Protein AF-A0A3N4HK29-F1 (afdb_monomer_lite)

Structure (mmCIF, N/CA/C/O backbone):
data_AF-A0A3N4HK29-F1
#
_entry.id   AF-A0A3N4HK29-F1
#
loop_
_atom_site.group_PDB
_atom_site.id
_atom_site.type_symbol
_atom_site.label_atom_id
_atom_site.label_alt_id
_atom_site.label_comp_id
_atom_site.label_asym_id
_atom_site.label_entity_id
_atom_site.label_seq_id
_atom_site.pdbx_PDB_ins_code
_atom_site.Cartn_x
_atom_site.Cartn_y
_atom_site.Cartn_z
_atom_site.occupancy
_atom_site.B_iso_or_equiv
_atom_site.auth_seq_id
_atom_site.auth_comp_id
_atom_site.auth_asym_id
_atom_site.auth_atom_id
_atom_site.pdbx_PDB_model_num
ATOM 1 N N . MET A 1 1 ? 20.523 -81.882 15.016 1.00 50.00 1 MET A N 1
ATOM 2 C CA . MET A 1 1 ? 21.404 -80.861 15.604 1.00 50.00 1 MET A CA 1
ATOM 3 C C . MET A 1 1 ? 20.953 -79.545 15.017 1.00 50.00 1 MET A C 1
ATOM 5 O O . MET A 1 1 ? 20.706 -79.516 13.819 1.00 50.00 1 MET A O 1
ATOM 9 N N . ASP A 1 2 ? 20.770 -78.554 15.881 1.00 43.59 2 ASP A N 1
ATOM 10 C CA . ASP A 1 2 ? 20.396 -77.163 15.584 1.00 43.59 2 ASP A CA 1
ATOM 11 C C . ASP A 1 2 ? 18.884 -76.891 15.585 1.00 43.59 2 ASP A C 1
ATOM 13 O O . ASP A 1 2 ? 18.279 -76.379 14.647 1.00 43.59 2 ASP A O 1
ATOM 17 N N . SER A 1 3 ? 18.275 -77.246 16.714 1.00 53.34 3 SER A N 1
ATOM 18 C CA . SER A 1 3 ? 16.930 -76.864 17.137 1.00 53.34 3 SER A CA 1
ATOM 19 C C . SER A 1 3 ? 16.978 -75.655 18.081 1.00 53.34 3 SER A C 1
ATOM 21 O O . SER A 1 3 ? 16.473 -75.760 19.188 1.00 53.34 3 SER A O 1
ATOM 23 N N . ASP A 1 4 ? 17.600 -74.539 17.682 1.00 55.84 4 ASP A N 1
ATOM 24 C CA . ASP A 1 4 ? 17.789 -73.367 18.563 1.00 55.84 4 ASP A CA 1
ATOM 25 C C . ASP A 1 4 ? 17.713 -72.012 17.818 1.00 55.84 4 ASP A C 1
ATOM 27 O O . ASP A 1 4 ? 18.523 -71.117 18.046 1.00 55.84 4 ASP A O 1
ATOM 31 N N . LEU A 1 5 ? 16.741 -71.821 16.912 1.00 54.19 5 LEU A N 1
ATOM 32 C CA . LEU A 1 5 ? 16.538 -70.533 16.210 1.00 54.19 5 LEU A CA 1
ATOM 33 C C . LEU A 1 5 ? 15.092 -69.993 16.250 1.00 54.19 5 LEU A C 1
ATOM 35 O O 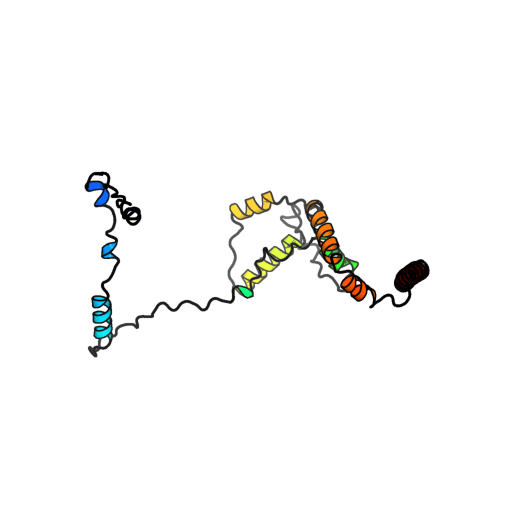. LEU A 1 5 ? 14.677 -69.248 15.369 1.00 54.19 5 LEU A O 1
ATOM 39 N N . GLU A 1 6 ? 14.328 -70.307 17.301 1.00 53.75 6 GLU A N 1
ATOM 40 C CA . GLU A 1 6 ? 12.975 -69.752 17.533 1.00 53.75 6 GLU A CA 1
ATOM 41 C C . GLU A 1 6 ? 12.801 -69.084 18.916 1.00 53.75 6 GLU A C 1
ATOM 43 O O . GLU A 1 6 ? 11.699 -69.000 19.458 1.00 53.75 6 GLU A O 1
ATOM 48 N N . ALA A 1 7 ? 13.881 -68.557 19.506 1.00 54.00 7 ALA A N 1
ATOM 49 C CA . ALA A 1 7 ? 13.859 -68.012 20.871 1.00 54.00 7 ALA A CA 1
ATOM 50 C C . ALA A 1 7 ? 14.207 -66.514 21.015 1.00 54.00 7 ALA A C 1
ATOM 52 O O . ALA A 1 7 ? 14.519 -66.074 22.118 1.00 54.00 7 ALA A O 1
ATOM 53 N N . GLU A 1 8 ? 14.098 -65.688 19.968 1.00 54.66 8 GLU A N 1
ATOM 54 C CA . GLU A 1 8 ? 14.450 -64.253 20.050 1.00 54.66 8 GLU A CA 1
ATOM 55 C C . GLU A 1 8 ? 13.337 -63.289 19.605 1.00 54.66 8 GLU A C 1
ATOM 57 O O . GLU A 1 8 ? 13.563 -62.403 18.795 1.00 54.66 8 GLU A O 1
ATOM 62 N N . LEU A 1 9 ? 12.114 -63.382 20.146 1.00 50.34 9 LEU A N 1
ATOM 63 C CA . LEU A 1 9 ? 11.121 -62.296 19.971 1.00 50.34 9 LEU A CA 1
ATOM 64 C C . LEU A 1 9 ? 10.163 -62.076 21.160 1.00 50.34 9 LEU A C 1
ATOM 66 O O . LEU A 1 9 ? 9.085 -61.505 20.999 1.00 50.34 9 LEU A O 1
ATOM 70 N N . LYS A 1 10 ? 10.530 -62.474 22.387 1.00 53.88 10 LYS A N 1
ATOM 71 C CA . LYS A 1 10 ? 9.646 -62.310 23.563 1.00 53.88 10 LYS A CA 1
ATOM 72 C C . LYS A 1 10 ? 10.345 -61.852 24.844 1.00 53.88 10 LYS A C 1
ATOM 74 O O . LYS A 1 10 ? 10.234 -62.519 25.858 1.00 53.88 10 LYS A O 1
ATOM 79 N N . THR A 1 11 ? 10.969 -60.672 24.861 1.00 54.97 11 THR A N 1
ATOM 80 C CA . THR A 1 11 ? 11.274 -59.970 26.134 1.00 54.97 11 THR A CA 1
ATOM 81 C C . THR A 1 11 ? 11.329 -58.437 26.007 1.00 54.97 11 THR A C 1
ATOM 83 O O . THR A 1 11 ? 12.190 -57.783 26.590 1.00 54.97 11 THR A O 1
ATOM 86 N N . LYS A 1 12 ? 10.366 -57.791 25.334 1.00 49.84 12 LYS A N 1
ATOM 87 C CA . LYS A 1 12 ? 10.087 -56.372 25.642 1.00 49.84 12 LYS A CA 1
ATOM 88 C C . LYS A 1 12 ? 9.092 -56.309 26.795 1.00 49.84 12 LYS A C 1
ATOM 90 O O . LYS A 1 12 ? 7.885 -56.391 26.596 1.00 49.84 12 LYS A O 1
ATOM 95 N N . LYS A 1 13 ? 9.624 -56.217 28.018 1.00 56.94 13 LYS A N 1
ATOM 96 C CA . LYS A 1 13 ? 8.839 -55.931 29.228 1.00 56.94 13 LYS A CA 1
ATOM 97 C C . LYS A 1 13 ? 8.042 -54.633 29.000 1.00 56.94 13 LYS A C 1
ATOM 99 O O . LYS A 1 13 ? 8.629 -53.674 28.495 1.00 56.94 13 LYS A O 1
ATOM 104 N N . PRO A 1 14 ? 6.746 -54.567 29.350 1.00 49.22 14 PRO A N 1
ATOM 105 C CA . PRO A 1 14 ? 6.013 -53.310 29.288 1.00 49.22 14 PRO A CA 1
ATOM 106 C C . PRO A 1 14 ? 6.661 -52.316 30.256 1.00 49.22 14 PRO A C 1
ATOM 108 O O . PRO A 1 14 ? 6.953 -52.662 31.402 1.00 49.22 14 PRO A O 1
ATOM 111 N N . ILE A 1 15 ? 6.9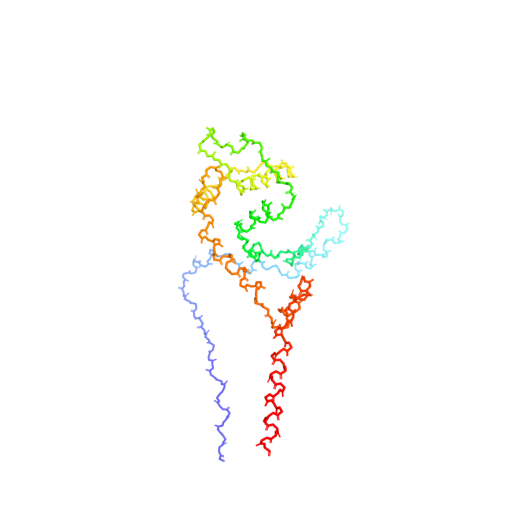05 -51.089 29.793 1.00 48.09 15 ILE A N 1
ATOM 112 C CA . ILE A 1 15 ? 7.368 -49.990 30.643 1.00 48.09 15 ILE A CA 1
ATOM 113 C C . ILE A 1 15 ? 6.221 -49.667 31.600 1.00 48.09 15 ILE A C 1
ATOM 115 O O . ILE A 1 15 ? 5.272 -48.960 31.263 1.00 48.09 15 ILE A O 1
ATOM 119 N N . THR A 1 16 ? 6.282 -50.238 32.796 1.00 47.34 16 THR A N 1
ATOM 120 C CA . THR A 1 16 ? 5.403 -49.887 33.902 1.00 47.34 16 THR A CA 1
ATOM 121 C C . THR A 1 16 ? 5.896 -48.566 34.480 1.00 47.34 16 THR A C 1
ATOM 123 O O . THR A 1 16 ? 6.825 -48.509 35.284 1.00 47.34 16 THR A O 1
ATOM 126 N N . HIS A 1 17 ? 5.280 -47.462 34.059 1.00 43.94 17 HIS A N 1
ATOM 127 C CA . HIS A 1 17 ? 5.433 -46.196 34.766 1.00 43.94 17 HIS A CA 1
ATOM 128 C C . HIS A 1 17 ? 4.777 -46.341 36.141 1.00 43.94 17 HIS A C 1
ATOM 130 O O . HIS A 1 17 ? 3.560 -46.236 36.276 1.00 43.94 17 HIS A O 1
ATOM 136 N N . LYS A 1 18 ? 5.587 -46.614 37.169 1.00 44.31 18 LYS A N 1
ATOM 137 C CA . LYS A 1 18 ? 5.184 -46.463 38.568 1.00 44.31 18 LYS A CA 1
ATOM 138 C C . LYS A 1 18 ? 4.783 -44.993 38.749 1.00 44.31 18 LYS A C 1
ATOM 140 O O . LYS A 1 18 ? 5.660 -44.139 38.597 1.00 44.31 18 LYS A O 1
ATOM 145 N N . PRO A 1 19 ? 3.506 -44.660 39.014 1.00 46.38 19 PRO A N 1
ATOM 146 C CA . PRO A 1 19 ? 3.153 -43.277 39.271 1.00 46.38 19 PRO A CA 1
ATOM 147 C C . PRO A 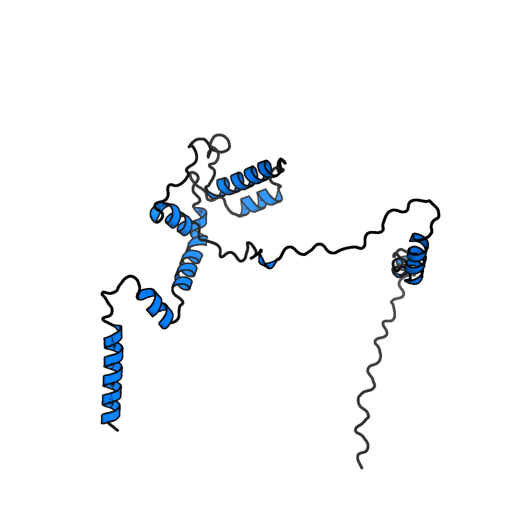1 19 ? 3.906 -42.856 40.531 1.00 46.38 19 PRO A C 1
ATOM 149 O O . PRO A 1 19 ? 3.848 -43.535 41.559 1.00 46.38 19 PRO A O 1
ATOM 152 N N . ALA A 1 20 ? 4.671 -41.771 40.425 1.00 47.22 20 ALA A N 1
ATOM 153 C CA . ALA A 1 20 ? 5.232 -41.114 41.590 1.00 47.22 20 ALA A CA 1
ATOM 154 C C . ALA A 1 20 ? 4.081 -40.862 42.570 1.00 47.22 20 ALA A C 1
ATOM 156 O O . ALA A 1 20 ? 3.044 -40.320 42.182 1.00 47.22 20 ALA A O 1
ATOM 157 N N . SER A 1 21 ? 4.242 -41.301 43.817 1.00 52.28 21 SER A N 1
ATOM 158 C CA . SER A 1 21 ? 3.290 -41.057 44.896 1.00 52.28 21 SER A CA 1
ATOM 159 C C . SER A 1 21 ? 3.342 -39.578 45.282 1.00 52.28 21 SER A C 1
ATOM 161 O O . SER A 1 21 ? 3.896 -39.209 46.315 1.00 52.28 21 SER A O 1
ATOM 163 N N . GLY A 1 22 ? 2.813 -38.725 44.407 1.00 48.25 22 GLY A N 1
ATOM 164 C CA . GLY A 1 22 ? 2.380 -37.386 44.764 1.00 48.25 22 GLY A CA 1
ATOM 165 C C . GLY A 1 22 ? 1.189 -37.515 45.702 1.00 48.25 22 GLY A C 1
ATOM 166 O O . GLY A 1 22 ? 0.312 -38.357 45.492 1.00 48.25 22 GLY A O 1
ATOM 167 N N . SER A 1 23 ? 1.195 -36.720 46.765 1.00 51.66 23 SER A N 1
ATOM 168 C CA . SER A 1 23 ? 0.096 -36.572 47.710 1.00 51.66 23 SER A CA 1
ATOM 169 C C . SER A 1 23 ? -1.254 -36.587 46.992 1.00 51.66 23 SER A C 1
ATOM 171 O O . SER A 1 23 ? -1.523 -35.776 46.110 1.00 51.66 23 SER A O 1
ATOM 173 N N . THR A 1 24 ? -2.140 -37.490 47.409 1.00 58.31 24 THR A N 1
ATOM 174 C CA . THR A 1 24 ? -3.507 -37.661 46.880 1.00 58.31 24 THR A CA 1
ATOM 175 C C . THR A 1 24 ? -4.366 -36.390 46.944 1.00 58.31 24 THR A C 1
ATOM 177 O O . THR A 1 24 ? -5.412 -36.327 46.306 1.00 58.31 24 THR A O 1
ATOM 180 N N . LYS A 1 25 ? -3.898 -35.363 47.667 1.00 62.59 25 LYS A N 1
ATOM 181 C CA . LYS A 1 25 ? -4.493 -34.026 47.775 1.00 62.59 25 LYS A CA 1
ATOM 182 C C . LYS A 1 25 ? -4.269 -33.137 46.542 1.00 62.59 25 LYS A C 1
ATOM 184 O O . LYS A 1 25 ? -5.077 -32.248 46.309 1.00 62.59 25 LYS A O 1
ATOM 189 N N . ASP A 1 26 ? -3.242 -33.381 45.725 1.00 62.19 26 ASP A N 1
ATOM 190 C CA . ASP A 1 26 ? -2.968 -32.554 44.531 1.00 62.19 26 ASP A CA 1
ATOM 191 C C . ASP A 1 26 ? -3.724 -33.043 43.284 1.00 62.19 26 ASP A C 1
ATOM 193 O O . ASP A 1 26 ? -3.952 -32.294 42.333 1.00 62.19 26 ASP A O 1
ATOM 197 N N . LEU A 1 27 ? -4.169 -34.304 43.289 1.00 63.06 27 LEU A N 1
ATOM 198 C CA . LEU A 1 27 ? -4.971 -34.900 42.214 1.00 63.06 27 LEU A CA 1
ATOM 199 C C . LEU A 1 27 ? -6.481 -34.704 42.419 1.00 63.06 27 LEU A C 1
ATOM 201 O O . LEU A 1 27 ? -7.231 -34.786 41.449 1.00 63.06 27 LEU A O 1
ATOM 205 N N . SER A 1 28 ? -6.927 -34.385 43.640 1.00 68.50 28 SER A N 1
ATOM 206 C CA . SER A 1 28 ? -8.337 -34.112 43.962 1.00 68.50 28 SER A CA 1
ATOM 207 C C . SER A 1 28 ? -8.858 -32.772 43.433 1.00 68.50 28 SER A C 1
ATOM 209 O O . SER A 1 28 ? -10.067 -32.575 43.382 1.00 68.50 28 SER A O 1
ATOM 211 N N . PHE A 1 29 ? -7.973 -31.863 43.007 1.00 73.75 29 PHE A N 1
ATOM 212 C CA . PHE A 1 29 ? -8.353 -30.573 42.412 1.00 73.75 29 PHE A CA 1
ATOM 213 C C . PHE A 1 29 ? -8.411 -30.595 40.878 1.00 73.75 29 PHE A C 1
ATOM 215 O O . PHE A 1 29 ? -8.712 -29.575 40.256 1.00 73.75 29 PHE A O 1
ATOM 222 N N . ARG A 1 30 ? -8.124 -31.738 40.238 1.00 75.00 30 ARG A N 1
ATOM 223 C CA . ARG A 1 30 ? -8.217 -31.866 38.778 1.00 75.00 30 ARG A CA 1
ATOM 224 C C . ARG A 1 30 ? -9.642 -32.283 38.399 1.00 75.00 30 ARG A C 1
ATOM 226 O O . ARG A 1 30 ? -10.161 -33.229 38.991 1.00 75.00 30 ARG A O 1
ATOM 233 N N . PRO A 1 31 ? -10.282 -31.627 37.414 1.00 83.25 31 PRO A N 1
ATOM 234 C CA . PRO A 1 31 ? -11.594 -32.054 36.945 1.00 83.25 31 PRO A CA 1
ATOM 235 C C . PRO A 1 31 ? -11.508 -33.487 36.408 1.00 83.25 31 PRO A C 1
ATOM 237 O O . PRO A 1 31 ? -10.590 -33.813 35.655 1.00 83.25 31 PRO A O 1
ATOM 240 N N . ASN A 1 32 ? -12.455 -34.342 36.807 1.00 78.31 32 ASN A N 1
ATOM 241 C CA . ASN A 1 32 ? -12.525 -35.729 36.357 1.00 78.31 32 ASN A CA 1
ATOM 242 C C . ASN A 1 32 ? -12.832 -35.770 34.845 1.00 78.31 32 ASN A C 1
ATOM 244 O O . ASN A 1 32 ? -13.959 -35.453 34.457 1.00 78.31 32 ASN A O 1
ATOM 248 N N . PRO A 1 33 ? -11.889 -36.185 33.978 1.00 74.12 33 PRO A N 1
ATOM 249 C CA . PRO A 1 33 ? -12.114 -36.198 32.534 1.00 74.12 33 PRO A CA 1
ATOM 250 C C . PRO A 1 33 ? -13.165 -37.235 32.116 1.00 74.12 33 PRO A C 1
ATOM 252 O O . PRO A 1 33 ? -13.793 -37.079 31.073 1.00 74.12 33 PRO A O 1
ATOM 255 N N . ALA A 1 34 ? -13.412 -38.258 32.940 1.00 75.88 34 ALA A N 1
ATOM 256 C CA . ALA A 1 34 ? -14.457 -39.244 32.685 1.00 75.88 34 ALA A CA 1
ATOM 257 C C . ALA A 1 34 ? -15.872 -38.679 32.901 1.00 75.88 34 ALA A C 1
ATOM 259 O O . ALA A 1 34 ? -16.824 -39.216 32.347 1.00 75.88 34 ALA A O 1
ATOM 260 N N . ALA A 1 35 ? -16.023 -37.576 33.646 1.00 74.25 35 ALA A N 1
ATOM 261 C CA . ALA A 1 35 ? -17.315 -36.908 33.831 1.00 74.25 35 ALA A CA 1
ATOM 262 C C . ALA A 1 35 ? -17.747 -36.074 32.608 1.00 74.25 35 ALA A C 1
ATOM 264 O O . ALA A 1 35 ? -18.910 -35.700 32.500 1.00 74.25 35 ALA A O 1
ATOM 265 N N . LEU A 1 36 ? -16.824 -35.788 31.682 1.00 76.50 36 LEU A N 1
ATOM 266 C CA . LEU A 1 36 ? -17.105 -35.065 30.436 1.00 76.50 36 LEU A CA 1
ATOM 267 C C . LEU A 1 36 ? -17.607 -35.988 29.316 1.00 76.50 36 LEU A C 1
ATOM 269 O O . LEU A 1 36 ? -18.081 -35.508 28.289 1.00 76.50 36 LEU A O 1
ATOM 273 N N . ILE A 1 37 ? -17.496 -37.306 29.499 1.00 80.25 37 ILE A N 1
ATOM 274 C CA . ILE A 1 37 ? -17.918 -38.300 28.517 1.00 80.25 37 ILE A CA 1
ATOM 275 C C . ILE A 1 37 ? -19.342 -38.719 28.872 1.00 80.25 37 ILE A C 1
ATOM 277 O O . ILE A 1 37 ? -19.569 -39.490 29.803 1.00 80.25 37 ILE A O 1
ATOM 281 N N . THR A 1 38 ? -20.321 -38.209 28.131 1.00 74.00 38 THR A N 1
ATOM 282 C CA . THR A 1 38 ? -21.703 -38.668 28.262 1.00 74.00 38 THR A CA 1
ATOM 283 C C . THR A 1 38 ? -21.837 -40.068 27.648 1.00 74.00 38 THR A C 1
ATOM 285 O O . THR A 1 38 ? -21.453 -40.277 26.493 1.00 74.00 38 THR A O 1
ATOM 288 N N . PRO A 1 39 ? -22.354 -41.066 28.389 1.00 73.06 39 PRO A N 1
ATOM 289 C CA . PRO A 1 39 ? -22.520 -42.409 27.851 1.00 73.06 39 PRO A CA 1
ATOM 290 C C . PRO A 1 39 ? -23.576 -42.401 26.739 1.00 73.06 39 PRO A C 1
ATOM 292 O O . PRO A 1 39 ? -24.638 -41.787 26.867 1.00 73.06 39 PRO A O 1
ATOM 295 N N . ALA A 1 40 ? -23.300 -43.114 25.644 1.00 64.00 40 ALA A N 1
ATOM 296 C CA . ALA A 1 40 ? -24.148 -43.148 24.448 1.00 64.00 40 ALA A CA 1
ATOM 297 C C . ALA A 1 40 ? -25.608 -43.576 24.727 1.00 64.00 40 ALA A C 1
ATOM 299 O O . ALA A 1 40 ? -26.517 -43.189 23.992 1.00 64.00 40 ALA A O 1
ATOM 300 N N . SER A 1 41 ? -25.851 -44.317 25.813 1.00 65.44 41 SER A N 1
ATOM 301 C CA . SER A 1 41 ? -27.188 -44.714 26.268 1.00 65.44 41 SER A CA 1
ATOM 302 C C . SER A 1 41 ? -28.055 -43.532 26.722 1.00 65.44 41 SER A C 1
ATOM 304 O O . SER A 1 41 ? -29.255 -43.524 26.455 1.00 65.44 41 SER A O 1
ATOM 306 N N . VAL A 1 42 ? -27.463 -42.502 27.337 1.00 62.25 42 VAL A N 1
ATOM 307 C CA . VAL A 1 42 ? -28.180 -41.288 27.773 1.00 62.25 42 VAL A CA 1
ATOM 308 C C . VAL A 1 42 ? -28.560 -40.433 26.562 1.00 62.25 42 VAL A C 1
ATOM 310 O O . VAL A 1 42 ? -29.679 -39.931 26.473 1.00 62.25 42 VAL A O 1
ATOM 313 N N . VAL A 1 43 ? -27.681 -40.362 25.560 1.00 62.19 43 VAL A N 1
ATOM 314 C CA . VAL A 1 43 ? -27.949 -39.656 24.295 1.00 62.19 43 VAL A CA 1
ATOM 315 C C . VAL A 1 43 ? -29.078 -40.331 23.499 1.00 62.19 43 VAL A C 1
ATOM 317 O O . VAL A 1 43 ? -29.891 -39.648 22.873 1.00 62.19 43 VAL A O 1
ATOM 320 N N . ALA A 1 44 ? -29.164 -41.665 23.536 1.00 60.69 44 ALA A N 1
ATOM 321 C CA . ALA A 1 44 ? -30.239 -42.421 22.891 1.00 60.69 44 ALA A CA 1
ATOM 322 C C . ALA A 1 44 ? -31.591 -42.260 23.615 1.00 60.69 44 ALA A C 1
ATOM 324 O O . ALA A 1 44 ? -32.613 -42.050 22.957 1.00 60.69 44 ALA A O 1
ATOM 325 N N . ALA A 1 45 ? -31.598 -42.283 24.953 1.00 60.97 45 ALA A N 1
ATOM 326 C CA . ALA A 1 45 ? -32.804 -42.072 25.759 1.00 60.97 45 ALA A CA 1
ATOM 327 C C . ALA A 1 45 ? -33.381 -40.652 25.591 1.00 60.97 45 ALA A C 1
ATOM 329 O O . ALA A 1 45 ? -34.593 -40.479 25.452 1.00 60.97 45 ALA A O 1
ATOM 330 N N . GLU A 1 46 ? -32.527 -39.629 25.510 1.00 60.84 46 GLU A N 1
ATOM 331 C CA . GLU A 1 46 ? -32.971 -38.251 25.267 1.00 60.84 46 GLU A CA 1
ATOM 332 C C . GLU A 1 46 ? -33.526 -38.028 23.851 1.00 60.84 46 GLU A C 1
ATOM 334 O O . GLU A 1 46 ? -34.451 -37.231 23.675 1.00 60.84 46 GLU A O 1
ATOM 339 N N . LYS A 1 47 ? -33.000 -38.735 22.839 1.00 60.72 47 LYS A N 1
ATOM 340 C CA . LYS A 1 47 ? -33.558 -38.714 21.475 1.00 60.72 47 LYS A CA 1
ATOM 341 C C . LYS A 1 47 ? -34.944 -39.358 21.412 1.00 60.72 47 LYS A C 1
ATOM 343 O O . LYS A 1 47 ? -35.805 -38.839 20.708 1.00 60.72 47 LYS A O 1
ATOM 348 N N . ALA A 1 48 ? -35.179 -40.436 22.161 1.00 60.31 48 ALA A N 1
ATOM 349 C CA . ALA A 1 48 ? -36.501 -41.059 22.255 1.00 60.31 48 ALA A CA 1
ATOM 350 C C . ALA A 1 48 ? -37.522 -40.131 22.945 1.00 60.31 48 ALA A C 1
ATOM 352 O O . ALA A 1 48 ? -38.646 -39.989 22.471 1.00 60.31 48 ALA A O 1
ATOM 353 N N . ALA A 1 49 ? -37.105 -39.410 23.993 1.00 59.44 49 ALA A N 1
ATOM 354 C CA . ALA A 1 49 ? -37.955 -38.454 24.710 1.00 59.44 49 ALA A CA 1
ATOM 355 C C . ALA A 1 49 ? -38.283 -37.169 23.919 1.00 59.44 49 ALA A C 1
ATOM 357 O O . ALA A 1 49 ? -39.183 -36.428 24.307 1.00 59.44 49 ALA A O 1
ATOM 358 N N . ALA A 1 50 ? -37.565 -36.867 22.832 1.00 59.03 50 ALA A N 1
ATOM 359 C CA . ALA A 1 50 ? -37.869 -35.729 21.959 1.00 59.03 50 ALA A CA 1
ATOM 360 C C . ALA A 1 50 ? -39.085 -35.971 21.040 1.00 59.03 50 ALA A C 1
ATOM 362 O O . ALA A 1 50 ? -39.617 -35.013 20.490 1.00 59.03 50 ALA A O 1
ATOM 363 N N . ASN A 1 51 ? -39.537 -37.226 20.904 1.00 59.81 51 ASN A N 1
ATOM 364 C CA . ASN A 1 51 ? -40.685 -37.615 20.076 1.00 59.81 51 ASN A CA 1
ATOM 365 C C . ASN A 1 51 ? -41.979 -37.856 20.882 1.00 59.81 51 ASN A C 1
ATOM 367 O O . ASN A 1 51 ? -42.994 -38.245 20.300 1.00 59.81 51 ASN A O 1
ATOM 371 N N . ASN A 1 52 ? -41.969 -37.639 22.203 1.00 61.22 52 ASN A N 1
ATOM 372 C CA . ASN A 1 52 ? -43.167 -37.791 23.030 1.00 61.22 52 ASN A CA 1
ATOM 373 C C . ASN A 1 52 ? -44.089 -36.573 22.884 1.00 61.22 52 ASN A C 1
ATOM 375 O O . ASN A 1 52 ? -43.672 -35.423 23.013 1.00 61.22 52 ASN A O 1
ATOM 379 N N . LYS A 1 53 ? -45.364 -36.853 22.603 1.00 61.66 53 LYS A N 1
ATOM 380 C CA . LYS A 1 53 ? -46.438 -35.893 22.310 1.00 61.66 53 LYS A CA 1
ATOM 381 C C . LYS A 1 53 ? -47.016 -35.262 23.590 1.00 61.66 53 LYS A C 1
ATOM 383 O O . LYS A 1 53 ? -48.228 -35.148 23.718 1.00 61.66 53 LYS A O 1
ATOM 388 N N . ASP A 1 54 ? -46.167 -34.839 24.525 1.00 67.75 54 ASP A N 1
ATOM 389 C CA . ASP A 1 54 ? -46.590 -34.321 25.841 1.00 67.75 54 ASP A CA 1
ATOM 390 C C . ASP A 1 54 ? -47.027 -32.839 25.810 1.00 67.75 54 ASP A C 1
ATOM 392 O O . ASP A 1 54 ? -47.130 -32.193 26.848 1.00 67.75 54 ASP A O 1
ATOM 396 N N . GLY A 1 55 ? -47.246 -32.249 24.627 1.00 71.25 55 GLY A N 1
ATOM 397 C CA . GLY A 1 55 ? -47.700 -30.855 24.465 1.00 71.25 55 GLY A CA 1
ATOM 398 C C . GLY A 1 55 ? -46.693 -29.774 24.895 1.00 71.25 55 GLY A C 1
ATOM 399 O O . GLY A 1 55 ? -46.923 -28.590 24.667 1.00 71.25 55 GLY A O 1
ATOM 400 N N . ILE A 1 56 ? -45.559 -30.164 25.479 1.00 80.94 56 ILE A N 1
ATOM 401 C CA . ILE A 1 56 ? -44.493 -29.270 25.936 1.00 80.94 56 ILE A CA 1
ATOM 402 C C . ILE A 1 56 ? -43.533 -29.008 24.771 1.00 80.94 56 ILE A C 1
ATOM 404 O O . ILE A 1 56 ? -42.846 -29.921 24.307 1.00 80.94 56 ILE A O 1
ATOM 408 N N . TYR A 1 57 ? -43.467 -27.757 24.297 1.00 82.81 57 TYR A N 1
ATOM 409 C CA . TYR A 1 57 ? -42.561 -27.370 23.212 1.00 82.81 57 TYR A CA 1
ATOM 410 C C . TYR A 1 57 ? -41.102 -27.582 23.622 1.00 82.81 57 TYR A C 1
ATOM 412 O O . TYR A 1 57 ? -40.608 -26.977 24.576 1.00 82.81 57 TYR A O 1
ATOM 420 N N . ARG A 1 58 ? -40.401 -28.431 22.866 1.00 81.19 58 ARG A N 1
ATOM 421 C CA . ARG A 1 58 ? -38.958 -28.635 22.985 1.00 81.19 58 ARG A CA 1
ATOM 422 C C . ARG A 1 58 ? -38.276 -28.040 21.754 1.00 81.19 58 ARG A C 1
ATOM 424 O O . ARG A 1 58 ? -38.602 -28.452 20.641 1.00 81.19 58 ARG A O 1
ATOM 431 N N . PRO A 1 59 ? -37.340 -27.091 21.923 1.00 84.25 59 PRO A N 1
ATOM 432 C CA . PRO A 1 59 ? -36.646 -26.492 20.795 1.00 84.25 59 PRO A CA 1
ATOM 433 C C . PRO A 1 59 ? -35.812 -27.544 20.041 1.00 84.25 59 PRO A C 1
ATOM 435 O O . PRO A 1 59 ? -35.278 -28.476 20.656 1.00 84.25 59 PRO A O 1
ATOM 438 N N . PRO A 1 60 ? -35.679 -27.412 18.712 1.00 81.81 60 PRO A N 1
ATOM 439 C CA . PRO A 1 60 ? -34.960 -28.377 17.893 1.00 81.81 60 PRO A CA 1
ATOM 440 C C . PRO A 1 60 ? -33.467 -28.397 18.241 1.00 81.81 60 PRO A C 1
ATOM 442 O O . PRO A 1 60 ? -32.806 -27.362 18.322 1.00 81.81 60 PRO A O 1
ATOM 445 N N . ARG A 1 61 ? -32.914 -29.602 18.415 1.00 80.38 61 ARG A N 1
ATOM 446 C CA . ARG A 1 61 ? -31.479 -29.806 18.655 1.00 80.38 61 ARG A CA 1
ATOM 447 C C . ARG A 1 61 ? -30.727 -29.813 17.321 1.00 80.38 61 ARG A C 1
ATOM 449 O O . ARG A 1 61 ? -30.721 -30.822 16.618 1.00 80.38 61 ARG A O 1
ATOM 456 N N . ILE A 1 62 ? -30.100 -28.686 16.983 1.00 81.56 62 ILE A N 1
ATOM 457 C CA . ILE A 1 62 ? -29.294 -28.513 15.765 1.00 81.56 62 ILE A CA 1
ATOM 458 C C . ILE A 1 62 ? -28.003 -29.334 15.902 1.00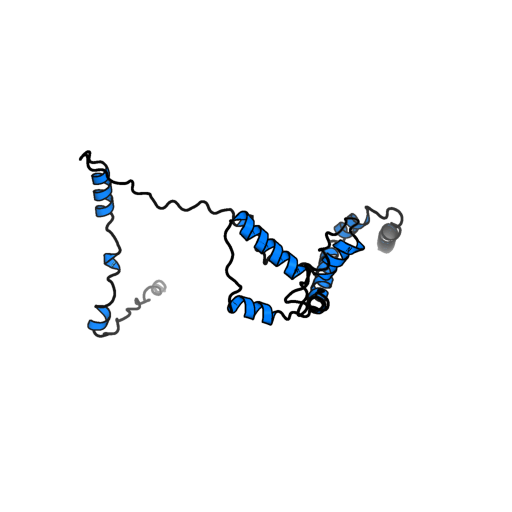 81.56 62 ILE A C 1
ATOM 460 O O . ILE A 1 62 ? -27.252 -29.164 16.862 1.00 81.56 62 ILE A O 1
ATOM 464 N N . GLN A 1 63 ? -27.757 -30.251 14.962 1.00 83.88 63 GLN A N 1
ATOM 465 C CA . GLN A 1 63 ? -26.476 -30.956 14.873 1.00 83.88 63 GLN A CA 1
ATOM 466 C C . GLN A 1 63 ? -25.398 -29.971 14.406 1.00 83.88 63 GLN A C 1
ATOM 468 O O . GLN A 1 63 ? -25.699 -29.149 13.540 1.00 83.88 63 GLN A O 1
ATOM 473 N N . PRO A 1 64 ? -24.159 -30.033 14.926 1.00 79.75 64 PRO A N 1
ATOM 474 C CA . PRO A 1 64 ? -23.087 -29.163 14.463 1.00 79.75 64 PRO A CA 1
ATOM 475 C C . PRO A 1 64 ? -22.761 -29.487 13.000 1.00 79.75 64 PRO A C 1
ATOM 477 O O . PRO A 1 64 ? -21.999 -30.401 12.697 1.00 79.75 64 PRO A O 1
ATOM 480 N N . THR A 1 65 ? -23.372 -28.750 12.077 1.00 81.06 65 THR A N 1
ATOM 481 C CA . THR A 1 65 ? -23.028 -28.776 10.659 1.00 81.06 65 THR A CA 1
ATOM 482 C C . THR A 1 65 ? -21.790 -27.918 10.460 1.00 81.06 65 THR A C 1
ATOM 484 O O . THR A 1 65 ? -21.813 -26.722 10.757 1.00 81.06 65 THR A O 1
ATOM 487 N N . ALA A 1 66 ? -20.707 -28.522 9.973 1.00 79.44 66 ALA A N 1
ATOM 488 C CA . ALA A 1 66 ? -19.531 -27.773 9.560 1.00 79.44 66 ALA A CA 1
ATOM 489 C C . ALA A 1 66 ? -19.921 -26.808 8.432 1.00 79.44 66 ALA A C 1
ATOM 491 O O . ALA A 1 66 ? -20.589 -27.195 7.472 1.00 79.44 66 ALA A O 1
ATOM 492 N N . MET A 1 67 ? -19.525 -25.544 8.570 1.00 81.81 67 MET A N 1
ATOM 493 C CA . MET A 1 67 ? -19.679 -24.549 7.514 1.00 81.81 67 MET A CA 1
ATOM 494 C C . MET A 1 67 ? -18.937 -25.043 6.260 1.00 81.81 67 MET A C 1
ATOM 496 O O . MET A 1 67 ? -17.808 -25.521 6.410 1.00 81.81 67 MET A O 1
ATOM 500 N N . PRO A 1 68 ? -19.526 -24.958 5.048 1.00 76.19 68 PRO A N 1
ATOM 501 C CA . PRO A 1 68 ? -18.793 -25.277 3.829 1.00 76.19 68 PRO A CA 1
ATOM 502 C C . PRO A 1 68 ? -17.547 -24.391 3.783 1.00 76.19 68 PRO A C 1
ATOM 504 O O . PRO A 1 68 ? -17.646 -23.164 3.874 1.00 76.19 68 PRO A O 1
ATOM 507 N N . GLU A 1 69 ? -16.367 -25.013 3.729 1.00 70.25 69 GLU A N 1
ATOM 508 C CA . GLU A 1 69 ? -15.118 -24.274 3.611 1.00 70.25 69 GLU A CA 1
ATOM 509 C C . GLU A 1 69 ? -15.179 -23.480 2.303 1.00 70.25 69 GLU A C 1
ATOM 511 O O . GLU A 1 69 ? -15.216 -24.063 1.224 1.00 70.25 69 GLU A O 1
ATOM 516 N N . LEU A 1 70 ? -15.222 -22.147 2.393 1.00 61.78 70 LEU A N 1
ATOM 517 C CA . LEU A 1 70 ? -14.964 -21.288 1.243 1.00 61.78 70 LEU A CA 1
ATOM 518 C C . LEU A 1 70 ? -13.606 -21.708 0.684 1.00 61.78 70 LEU A C 1
ATOM 520 O O . LEU A 1 70 ? -12.611 -21.653 1.412 1.00 61.78 70 LEU A O 1
ATOM 524 N N . ASP A 1 71 ? -13.591 -22.173 -0.564 1.00 55.41 71 ASP A N 1
ATOM 525 C CA . ASP A 1 71 ? -12.424 -22.722 -1.242 1.00 55.41 71 ASP A CA 1
ATOM 526 C C . ASP A 1 71 ? -11.157 -21.922 -0.918 1.00 55.41 71 ASP A C 1
ATOM 528 O O . ASP A 1 71 ? -10.893 -20.845 -1.463 1.00 55.41 71 ASP A O 1
ATOM 532 N N . LYS A 1 72 ? -10.303 -22.492 -0.062 1.00 53.00 72 LYS A N 1
ATOM 533 C CA . LYS A 1 72 ? -8.959 -21.962 0.222 1.00 53.00 72 LYS A CA 1
ATOM 534 C C . LYS A 1 72 ? -8.103 -21.887 -1.057 1.00 53.00 72 LYS A C 1
ATOM 536 O O . LYS A 1 72 ? -7.064 -21.235 -1.055 1.00 53.00 72 LYS A O 1
ATOM 541 N N . ALA A 1 73 ? -8.557 -22.485 -2.162 1.00 50.22 73 ALA A N 1
ATOM 542 C CA . ALA A 1 73 ? -7.951 -22.407 -3.488 1.00 50.22 73 ALA A CA 1
ATOM 543 C C . ALA A 1 73 ? -8.080 -21.027 -4.171 1.00 50.22 73 ALA A C 1
ATOM 545 O O . ALA A 1 73 ? -7.257 -20.702 -5.027 1.00 50.22 73 ALA A O 1
ATOM 546 N N . VAL A 1 74 ? -9.039 -20.174 -3.783 1.00 52.41 74 VAL A N 1
ATOM 547 C CA . VAL A 1 74 ? -9.100 -18.777 -4.278 1.00 52.41 74 VAL A CA 1
ATOM 548 C C . VAL A 1 74 ? -8.091 -17.885 -3.537 1.00 52.41 74 VAL A C 1
ATOM 550 O O . VAL A 1 74 ? -7.638 -16.855 -4.040 1.00 52.41 74 VAL A O 1
ATOM 553 N N . GLY A 1 75 ? -7.646 -18.324 -2.360 1.00 50.16 75 GLY A N 1
ATOM 554 C CA . GLY A 1 75 ? -6.610 -17.683 -1.571 1.00 50.16 75 GLY A CA 1
ATOM 555 C C . GLY A 1 75 ? -5.213 -18.176 -1.928 1.00 50.16 75 GLY A C 1
ATOM 556 O O . GLY A 1 75 ? -4.541 -18.736 -1.065 1.00 50.16 75 GLY A O 1
ATOM 557 N N . LYS A 1 76 ? -4.706 -17.884 -3.138 1.00 51.12 76 LYS A N 1
ATOM 558 C CA . LYS A 1 76 ? -3.249 -17.680 -3.274 1.00 51.12 76 LYS A CA 1
ATOM 559 C C . LYS A 1 76 ? -2.891 -16.649 -2.220 1.00 51.12 76 LYS A C 1
ATOM 561 O O . LYS A 1 76 ? -3.275 -15.481 -2.350 1.00 51.12 76 LYS A O 1
ATOM 566 N N . SER A 1 77 ? -2.284 -17.109 -1.129 1.00 52.22 77 SER A N 1
ATOM 567 C CA . SER A 1 77 ? -2.009 -16.276 0.034 1.00 52.22 77 SER A CA 1
ATOM 568 C C . SER A 1 77 ? -1.373 -14.973 -0.453 1.00 52.22 77 SER A C 1
ATOM 570 O O . SER A 1 77 ? -0.587 -14.975 -1.401 1.00 52.22 77 SER A O 1
ATOM 572 N N . LYS A 1 78 ? -1.706 -13.827 0.148 1.00 54.94 78 LYS A N 1
ATOM 573 C CA . LYS A 1 78 ? -1.099 -12.533 -0.230 1.00 54.94 78 LYS A CA 1
ATOM 574 C C . LYS A 1 78 ? 0.447 -12.599 -0.224 1.00 54.94 78 LYS A C 1
ATOM 576 O O . LYS A 1 78 ? 1.088 -11.798 -0.892 1.00 54.94 78 LYS A O 1
ATOM 581 N N . ALA A 1 79 ? 1.019 -13.584 0.478 1.00 53.00 79 ALA A N 1
ATOM 582 C CA . ALA A 1 79 ? 2.437 -13.929 0.502 1.00 53.00 79 ALA A CA 1
ATOM 583 C C . ALA A 1 79 ? 2.971 -14.606 -0.782 1.00 53.00 79 ALA A C 1
ATOM 585 O O . ALA A 1 79 ? 4.148 -14.448 -1.091 1.00 53.00 79 ALA A O 1
ATOM 586 N N . GLU A 1 80 ? 2.142 -15.324 -1.543 1.00 53.28 80 GLU A N 1
ATOM 587 C CA . GLU A 1 80 ? 2.532 -16.003 -2.790 1.00 53.28 80 GLU A CA 1
ATOM 588 C C . GLU A 1 80 ? 2.362 -15.117 -4.037 1.00 53.28 80 GLU A C 1
ATOM 590 O O . GLU A 1 80 ? 2.899 -15.408 -5.109 1.00 53.28 80 GLU A O 1
ATOM 595 N N . ARG A 1 81 ? 1.667 -13.978 -3.909 1.00 61.44 81 ARG A N 1
ATOM 596 C CA . ARG A 1 81 ? 1.769 -12.907 -4.904 1.00 61.44 81 ARG A CA 1
ATOM 597 C C . ARG A 1 81 ? 3.212 -12.409 -4.885 1.00 61.44 81 ARG A C 1
ATOM 599 O O . ARG A 1 81 ? 3.641 -11.777 -3.923 1.00 61.44 81 ARG A O 1
ATOM 606 N N . ILE A 1 82 ? 3.956 -12.738 -5.944 1.00 65.50 82 ILE A N 1
ATOM 607 C CA . ILE A 1 82 ? 5.316 -12.251 -6.195 1.00 65.50 82 ILE A CA 1
ATOM 608 C C . ILE A 1 82 ? 5.338 -10.758 -5.866 1.00 65.50 82 ILE A C 1
ATOM 610 O O . ILE A 1 82 ? 4.543 -9.998 -6.420 1.00 65.50 82 ILE A O 1
ATOM 614 N N . GLN A 1 83 ? 6.204 -10.370 -4.928 1.00 70.88 83 GLN A N 1
ATOM 615 C CA . GLN A 1 83 ? 6.353 -8.978 -4.524 1.00 70.88 83 GLN A CA 1
ATOM 616 C C . GLN A 1 83 ? 6.729 -8.172 -5.767 1.00 70.88 83 GLN A C 1
ATOM 618 O O . GLN A 1 83 ? 7.807 -8.367 -6.333 1.00 70.88 83 GLN A O 1
ATOM 623 N N . LYS A 1 84 ? 5.797 -7.339 -6.229 1.00 79.38 84 LYS A N 1
ATOM 624 C CA . LYS A 1 84 ? 6.020 -6.435 -7.353 1.00 79.38 84 LYS A CA 1
ATOM 625 C C . LYS A 1 84 ? 7.018 -5.371 -6.895 1.00 79.38 84 LYS A C 1
ATOM 627 O O . LYS A 1 84 ? 6.904 -4.881 -5.774 1.00 79.38 84 LYS A O 1
ATOM 632 N N . SER A 1 85 ? 8.001 -5.054 -7.730 1.00 87.62 85 SER A N 1
ATOM 633 C CA . SER A 1 85 ? 8.870 -3.894 -7.511 1.00 87.62 85 SER A CA 1
ATOM 634 C C . SER A 1 85 ? 8.061 -2.622 -7.736 1.00 87.62 85 SER A C 1
ATOM 636 O O . SER A 1 85 ? 7.371 -2.523 -8.754 1.00 87.62 85 SER A O 1
ATOM 638 N N . HIS A 1 86 ? 8.157 -1.672 -6.812 1.00 87.56 86 HIS A N 1
ATOM 639 C CA . HIS A 1 86 ? 7.448 -0.399 -6.881 1.00 87.56 86 HIS A CA 1
ATOM 640 C C . HIS A 1 86 ? 7.872 0.402 -8.115 1.00 87.56 86 HIS A C 1
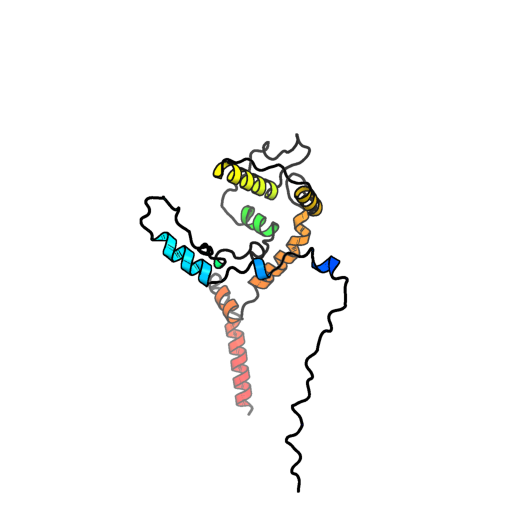ATOM 642 O O . HIS A 1 86 ? 7.018 0.852 -8.869 1.00 87.56 86 HIS A O 1
ATOM 648 N N . THR A 1 87 ? 9.177 0.466 -8.385 1.00 88.19 87 THR A N 1
ATOM 649 C CA . THR A 1 87 ? 9.743 1.232 -9.509 1.00 88.19 87 THR A CA 1
ATOM 650 C C . THR A 1 87 ? 9.286 0.739 -10.885 1.00 88.19 87 THR A C 1
ATOM 652 O O . THR A 1 87 ? 9.010 1.548 -11.763 1.00 88.19 87 THR A O 1
ATOM 655 N N . LEU A 1 88 ? 9.161 -0.581 -11.095 1.00 89.19 88 LEU A N 1
ATOM 656 C CA . LEU A 1 88 ? 8.608 -1.094 -12.359 1.00 89.19 88 LEU A CA 1
ATOM 657 C C . LEU A 1 88 ? 7.119 -0.784 -12.496 1.00 89.19 88 LEU A C 1
ATOM 659 O O . LEU A 1 88 ? 6.665 -0.554 -13.609 1.00 89.19 88 LEU A O 1
ATOM 663 N N . ASP A 1 89 ? 6.357 -0.814 -11.401 1.00 88.75 89 ASP A N 1
ATOM 664 C CA . ASP A 1 89 ? 4.926 -0.484 -11.435 1.00 88.75 89 ASP A CA 1
ATOM 665 C C . ASP A 1 89 ? 4.729 0.996 -11.786 1.00 88.75 89 ASP A C 1
ATOM 667 O O . ASP A 1 89 ? 3.912 1.322 -12.644 1.00 88.75 89 ASP A O 1
ATOM 671 N N . GLU A 1 90 ? 5.547 1.871 -11.195 1.00 89.62 90 GLU A N 1
ATOM 672 C CA . GLU A 1 90 ? 5.594 3.293 -11.523 1.00 89.62 90 GLU A CA 1
ATOM 673 C C . GLU A 1 90 ? 5.927 3.506 -13.001 1.00 89.62 90 GLU A C 1
ATOM 675 O O . GLU A 1 90 ? 5.085 4.045 -13.712 1.00 89.62 90 GLU A O 1
ATOM 680 N N . PHE A 1 91 ? 7.057 2.977 -13.486 1.00 91.69 91 PHE A N 1
ATOM 681 C CA . PHE A 1 91 ? 7.483 3.082 -14.889 1.00 91.69 91 PHE A CA 1
ATOM 682 C C . PHE A 1 91 ? 6.422 2.574 -15.877 1.00 91.69 91 PHE A C 1
ATOM 684 O O . PHE A 1 91 ? 6.149 3.194 -16.905 1.00 91.69 91 PHE A O 1
ATOM 691 N N . VAL A 1 92 ? 5.778 1.443 -15.566 1.00 92.19 92 VAL A N 1
ATOM 692 C CA . VAL A 1 92 ? 4.692 0.912 -16.399 1.00 92.19 92 VAL A CA 1
ATOM 693 C C . VAL A 1 92 ? 3.502 1.868 -16.411 1.00 92.19 92 VAL A C 1
ATOM 695 O O . VAL A 1 92 ? 2.898 2.068 -17.461 1.00 92.19 92 VAL A O 1
ATOM 698 N N . SER A 1 93 ? 3.156 2.450 -15.265 1.00 90.75 93 SER A N 1
ATOM 699 C CA . SER A 1 93 ? 1.993 3.325 -15.134 1.00 90.75 93 SER A CA 1
ATOM 700 C C . SER A 1 93 ? 2.198 4.728 -15.715 1.00 90.75 93 SER A C 1
ATOM 702 O O . SER A 1 93 ? 1.244 5.277 -16.258 1.00 90.75 93 SER A O 1
ATOM 704 N N . SER A 1 94 ? 3.403 5.297 -15.613 1.00 89.81 94 SER A N 1
ATOM 705 C CA . SER A 1 94 ? 3.703 6.680 -15.997 1.00 89.81 94 SER A CA 1
ATOM 706 C C . SER A 1 94 ? 4.289 6.808 -17.402 1.00 89.81 94 SER A C 1
ATOM 708 O O . SER A 1 94 ? 3.938 7.748 -18.112 1.00 89.81 94 SER A O 1
ATOM 710 N N . GLU A 1 95 ? 5.168 5.887 -17.808 1.00 91.25 95 GLU A N 1
ATOM 711 C CA . GLU A 1 95 ? 5.939 6.011 -19.052 1.00 91.25 95 GLU A CA 1
ATOM 712 C C . GLU A 1 95 ? 5.448 5.067 -20.155 1.00 91.25 95 GLU A C 1
ATOM 714 O O . GLU A 1 95 ? 5.315 5.480 -21.306 1.00 91.25 95 GLU A O 1
ATOM 719 N N . LEU A 1 96 ? 5.173 3.796 -19.834 1.00 93.38 96 LEU A N 1
ATOM 720 C CA . LEU A 1 96 ? 4.742 2.817 -20.846 1.00 93.38 96 LEU A CA 1
ATOM 721 C C . LEU A 1 96 ? 3.242 2.872 -21.143 1.00 93.38 96 LEU A C 1
ATOM 723 O O . LEU A 1 96 ? 2.811 2.547 -22.252 1.00 93.38 96 LEU A O 1
ATOM 727 N N . SER A 1 97 ? 2.433 3.200 -20.139 1.00 93.69 97 SER A N 1
ATOM 728 C CA . SER A 1 97 ? 0.981 3.223 -20.263 1.00 93.69 97 SER A CA 1
ATOM 729 C C . SER A 1 97 ? 0.514 4.554 -20.845 1.00 93.69 97 SER A C 1
ATOM 731 O O . SER A 1 97 ? 0.738 5.609 -20.267 1.00 93.69 97 SER A O 1
ATOM 733 N N . GLY A 1 98 ? -0.228 4.502 -21.954 1.00 92.31 98 GLY A N 1
ATOM 734 C CA . GLY A 1 98 ? -0.922 5.671 -22.510 1.00 92.31 98 GLY A CA 1
ATOM 735 C C . GLY A 1 98 ? -2.211 6.051 -21.765 1.00 92.31 98 GLY A C 1
ATOM 736 O O . GLY A 1 98 ? -2.944 6.925 -22.225 1.00 92.31 98 GLY A O 1
ATOM 737 N N . ALA A 1 99 ? -2.539 5.370 -20.662 1.00 93.12 99 ALA A N 1
ATOM 738 C CA . ALA A 1 99 ? -3.731 5.664 -19.872 1.00 93.12 99 ALA A CA 1
ATOM 739 C C . ALA A 1 99 ? -3.491 6.851 -18.916 1.00 93.12 99 ALA A C 1
ATOM 741 O O . ALA A 1 99 ? -2.446 6.902 -18.267 1.00 93.12 99 ALA A O 1
ATOM 742 N N . PRO A 1 100 ? -4.456 7.778 -18.766 1.00 92.44 100 PRO A N 1
ATOM 743 C CA . PRO A 1 100 ? -4.329 8.885 -17.826 1.00 92.44 100 PRO A CA 1
ATOM 744 C C . PRO A 1 100 ? -4.333 8.384 -16.376 1.00 92.44 100 PRO A C 1
ATOM 746 O O . PRO A 1 100 ? -5.151 7.545 -15.993 1.00 92.44 100 PRO A O 1
ATOM 749 N N . LEU A 1 101 ? -3.441 8.939 -15.554 1.00 89.06 101 LEU A N 1
ATOM 750 C CA . LEU A 1 101 ? -3.367 8.631 -14.128 1.00 89.06 101 LEU A CA 1
ATOM 751 C C . LEU A 1 101 ? -4.257 9.576 -13.316 1.00 89.06 101 LEU A C 1
ATOM 753 O O . LEU A 1 101 ? -4.210 10.796 -13.472 1.00 89.06 101 LEU A O 1
ATOM 757 N N . ALA A 1 102 ? -5.046 9.007 -12.404 1.00 88.94 102 ALA A N 1
ATOM 758 C CA . ALA A 1 102 ? -5.857 9.772 -11.465 1.00 88.94 102 ALA A CA 1
ATOM 759 C C . ALA A 1 102 ? -4.965 10.376 -10.368 1.00 88.94 102 ALA A C 1
ATOM 761 O O . ALA A 1 102 ? -4.645 9.731 -9.364 1.00 88.94 102 ALA A O 1
ATOM 762 N N . LEU A 1 103 ? -4.542 11.622 -10.574 1.00 90.44 103 LEU A N 1
ATOM 763 C CA . LEU A 1 103 ? -3.805 12.386 -9.575 1.00 90.44 103 LEU A CA 1
ATOM 764 C C . LEU A 1 103 ? -4.773 13.026 -8.566 1.00 90.44 103 LEU A C 1
ATOM 766 O O . LEU A 1 103 ? -5.837 13.515 -8.949 1.00 90.44 103 LEU A O 1
ATOM 770 N N . PRO A 1 104 ? -4.433 13.026 -7.267 1.00 91.81 104 PRO A N 1
ATOM 771 C CA . PRO A 1 104 ? -5.246 13.671 -6.249 1.00 91.81 104 PRO A CA 1
ATOM 772 C C . PRO A 1 104 ? -5.133 15.194 -6.362 1.00 91.81 104 PRO A C 1
ATOM 774 O O . PRO A 1 104 ? -4.147 15.732 -6.866 1.00 91.81 104 PRO A O 1
ATOM 777 N N . SER A 1 105 ? -6.113 15.903 -5.805 1.00 93.25 105 SER A N 1
ATOM 778 C CA . SER A 1 105 ? -6.000 17.353 -5.645 1.00 93.25 105 SER A CA 1
ATOM 779 C C . SER A 1 105 ? -4.841 17.707 -4.704 1.00 93.25 105 SER A C 1
ATOM 781 O O . SER A 1 105 ? -4.654 17.056 -3.670 1.00 93.25 105 SER A O 1
ATOM 783 N N . VAL A 1 106 ? -4.090 18.761 -5.043 1.00 90.38 106 VAL A N 1
ATOM 784 C CA . VAL A 1 106 ? -2.815 19.153 -4.406 1.00 90.38 106 VAL A CA 1
ATOM 785 C C . VAL A 1 106 ? -2.921 19.276 -2.880 1.00 90.38 106 VAL A C 1
ATOM 787 O O . VAL A 1 106 ? -2.018 18.858 -2.162 1.00 90.38 106 VAL A O 1
ATOM 790 N N . GLY A 1 107 ? -4.039 19.788 -2.360 1.00 91.12 107 GLY A N 1
ATOM 791 C CA . GLY A 1 107 ? -4.230 19.980 -0.917 1.00 91.12 107 GLY A CA 1
ATOM 792 C C . GLY A 1 107 ? -4.599 18.715 -0.132 1.00 91.12 107 GLY A C 1
ATOM 793 O O . GLY A 1 107 ? -4.473 18.693 1.088 1.00 91.12 107 GLY A O 1
ATOM 794 N N . THR A 1 108 ? -5.048 17.650 -0.799 1.00 92.25 108 THR A N 1
ATOM 795 C CA . THR A 1 108 ? -5.599 16.450 -0.128 1.00 92.25 108 THR A CA 1
ATOM 796 C C . THR A 1 108 ? -4.527 15.477 0.367 1.00 92.25 108 THR A C 1
ATOM 798 O O . THR A 1 108 ? -4.788 14.616 1.212 1.00 92.25 108 THR A O 1
ATOM 801 N N . THR A 1 109 ? -3.305 15.615 -0.145 1.00 92.19 109 THR A N 1
ATOM 802 C CA . THR A 1 109 ? -2.160 14.762 0.197 1.00 92.19 109 THR A CA 1
ATOM 803 C C . THR A 1 109 ? -1.415 15.250 1.436 1.00 92.19 109 THR A C 1
ATOM 805 O O . THR A 1 109 ? -0.589 14.520 1.982 1.00 92.19 109 THR A O 1
ATOM 808 N N . ILE A 1 110 ? -1.692 16.471 1.894 1.00 92.19 110 ILE A N 1
ATOM 809 C CA . ILE A 1 110 ? -0.989 17.100 3.007 1.00 92.19 110 ILE A CA 1
ATOM 810 C C . ILE A 1 110 ? -1.579 16.607 4.329 1.00 92.19 110 ILE A C 1
ATOM 812 O O . ILE A 1 110 ? -2.767 16.761 4.606 1.00 92.19 110 ILE A O 1
ATOM 816 N N . ASN A 1 111 ? -0.724 16.050 5.182 1.00 90.06 111 ASN A N 1
ATOM 817 C CA . ASN A 1 111 ? -1.074 15.604 6.522 1.00 90.06 111 ASN A CA 1
ATOM 818 C C . ASN A 1 111 ? -0.614 16.610 7.575 1.00 90.06 111 ASN A C 1
ATOM 820 O O . ASN A 1 111 ? 0.468 17.195 7.482 1.00 90.06 111 ASN A O 1
ATOM 824 N N . GLN A 1 112 ? -1.417 16.747 8.637 1.00 89.31 112 GLN A N 1
ATOM 825 C CA . GLN A 1 112 ? -1.067 17.514 9.839 1.00 89.31 112 GLN A CA 1
ATOM 826 C C . GLN A 1 112 ? -0.528 18.919 9.513 1.00 89.31 112 GLN A C 1
ATOM 828 O O . GLN A 1 112 ? 0.524 19.314 10.017 1.00 89.31 112 GLN A O 1
ATOM 833 N N . TYR A 1 113 ? -1.232 19.652 8.647 1.00 92.00 113 TYR A N 1
ATOM 834 C CA . TYR A 1 113 ? -0.876 21.023 8.259 1.00 92.00 113 TYR A CA 1
ATOM 835 C C . TYR A 1 113 ? 0.531 21.168 7.645 1.00 92.00 113 TYR A C 1
ATOM 837 O O . TYR A 1 113 ? 1.190 22.180 7.852 1.00 92.00 113 TYR A O 1
ATOM 845 N N . GLY A 1 114 ? 1.016 20.159 6.914 1.00 89.06 114 GLY A N 1
ATOM 846 C CA . GLY A 1 114 ? 2.314 20.223 6.226 1.00 89.06 114 GLY A CA 1
ATOM 847 C C . GLY A 1 114 ? 3.460 19.533 6.957 1.00 89.06 114 GLY A C 1
ATOM 848 O O . GLY A 1 114 ? 4.588 19.563 6.481 1.00 89.06 114 GLY A O 1
ATOM 849 N N . ARG A 1 115 ? 3.204 18.871 8.092 1.00 88.81 115 ARG A N 1
ATOM 850 C CA . ARG A 1 115 ? 4.246 18.084 8.778 1.00 88.81 115 ARG A CA 1
ATOM 851 C C . ARG A 1 115 ? 4.629 16.816 8.021 1.00 88.81 115 ARG A C 1
ATOM 853 O O . ARG A 1 115 ? 5.718 16.296 8.226 1.00 88.81 115 ARG A O 1
ATOM 860 N N . SER A 1 116 ? 3.719 16.282 7.212 1.00 88.06 116 SER A N 1
ATOM 861 C CA . SER A 1 116 ? 3.970 15.109 6.374 1.00 88.06 116 SER A CA 1
ATOM 862 C C . SER A 1 116 ? 3.119 15.156 5.109 1.00 88.06 116 SER A C 1
ATOM 864 O O . SER A 1 116 ? 2.086 15.826 5.063 1.00 88.06 116 SER A O 1
ATOM 866 N N . HIS A 1 117 ? 3.545 14.416 4.092 1.00 91.12 117 HIS A N 1
ATOM 867 C CA . HIS A 1 117 ? 2.803 14.210 2.851 1.00 91.12 117 HIS A CA 1
ATOM 868 C C . HIS A 1 117 ? 2.453 12.727 2.721 1.00 91.12 117 HIS A C 1
ATOM 870 O O . HIS A 1 117 ? 3.246 11.867 3.101 1.00 91.12 117 HIS A O 1
ATOM 876 N N . LYS A 1 118 ? 1.259 12.415 2.213 1.00 91.12 118 LYS A N 1
ATOM 877 C CA . LYS A 1 118 ? 0.819 11.036 1.975 1.00 91.12 118 LYS A CA 1
ATOM 878 C C . LYS A 1 118 ? 1.508 10.474 0.734 1.00 91.12 118 LYS A C 1
ATOM 880 O O . LYS A 1 118 ? 1.315 11.007 -0.360 1.00 91.12 118 LYS A O 1
ATOM 885 N N . SER A 1 119 ? 2.215 9.357 0.888 1.00 90.38 119 SER A N 1
ATOM 886 C CA . SER A 1 119 ? 2.748 8.622 -0.258 1.00 90.38 119 SER A CA 1
ATOM 887 C C . SER A 1 119 ? 1.651 7.957 -1.093 1.00 90.38 119 SER A C 1
ATOM 889 O O . SER A 1 119 ? 0.501 7.829 -0.657 1.00 90.38 119 SER A O 1
ATOM 891 N N . ALA A 1 120 ? 1.977 7.524 -2.314 1.00 88.50 120 ALA A N 1
ATOM 892 C CA . ALA A 1 120 ? 1.028 6.815 -3.175 1.00 88.50 120 ALA A CA 1
ATOM 893 C C . ALA A 1 120 ? 0.495 5.530 -2.518 1.00 88.50 120 ALA A C 1
ATOM 895 O O . ALA A 1 120 ? -0.696 5.234 -2.630 1.00 88.50 120 ALA A O 1
ATOM 896 N N . GLN A 1 121 ? 1.343 4.797 -1.790 1.00 87.69 121 GLN A N 1
ATOM 897 C CA . GLN A 1 121 ? 0.916 3.611 -1.051 1.00 87.69 121 GLN A CA 1
ATOM 898 C C . GLN A 1 121 ? 0.033 3.978 0.148 1.00 87.69 121 GLN A C 1
ATOM 900 O O . GLN A 1 121 ? -1.022 3.373 0.328 1.00 87.69 121 GLN A O 1
ATOM 905 N N . ALA A 1 122 ? 0.415 4.990 0.932 1.00 89.69 122 ALA A N 1
ATOM 906 C CA . ALA A 1 122 ? -0.379 5.435 2.078 1.00 89.69 122 ALA A CA 1
ATOM 907 C C . ALA A 1 122 ? -1.787 5.900 1.664 1.00 89.69 122 ALA A C 1
ATOM 909 O O . ALA A 1 122 ? -2.755 5.647 2.379 1.00 89.69 122 ALA A O 1
ATOM 910 N N . ARG A 1 123 ? -1.912 6.531 0.488 1.00 91.06 123 ARG A N 1
ATOM 911 C CA . ARG A 1 123 ? -3.207 6.914 -0.095 1.00 91.06 123 ARG A CA 1
ATOM 912 C C . ARG A 1 123 ? -4.068 5.705 -0.449 1.00 91.06 123 ARG A C 1
ATOM 914 O O . ARG A 1 123 ? -5.247 5.708 -0.121 1.00 91.06 123 ARG A O 1
ATOM 921 N N . LYS A 1 124 ? -3.487 4.670 -1.067 1.00 91.25 124 LYS A N 1
ATOM 922 C CA . LYS A 1 124 ? -4.205 3.419 -1.368 1.00 91.25 124 LYS A CA 1
ATOM 923 C C . LYS A 1 124 ? -4.702 2.743 -0.087 1.00 91.25 124 LYS A C 1
ATOM 925 O O . LYS A 1 124 ? -5.856 2.352 -0.023 1.00 91.25 124 LYS A O 1
ATOM 930 N N . GLU A 1 125 ? -3.872 2.671 0.955 1.00 91.94 125 GLU A N 1
ATOM 931 C CA . GLU A 1 125 ? -4.265 2.089 2.251 1.00 91.94 125 GLU A CA 1
ATOM 932 C C . GLU A 1 125 ? -5.394 2.881 2.942 1.00 91.94 125 GLU A C 1
ATOM 934 O O . GLU A 1 125 ? -6.257 2.299 3.600 1.00 91.94 125 GLU A O 1
ATOM 939 N N . GLU A 1 126 ? -5.407 4.210 2.806 1.00 92.25 126 GLU A N 1
ATOM 940 C CA . GLU A 1 126 ? -6.489 5.056 3.319 1.00 92.25 126 GLU A CA 1
ATOM 941 C C . GLU A 1 126 ? -7.780 4.900 2.512 1.00 92.25 126 GLU A C 1
ATOM 943 O O . GLU A 1 126 ? -8.843 4.810 3.118 1.00 92.25 126 GLU A O 1
ATOM 948 N N . GLN A 1 127 ? -7.690 4.821 1.181 1.00 94.50 127 GLN A N 1
ATOM 949 C CA . GLN A 1 127 ? -8.833 4.527 0.312 1.00 94.50 127 GLN A CA 1
ATOM 950 C C . GLN A 1 127 ? -9.429 3.159 0.645 1.00 94.50 127 GLN A C 1
ATOM 952 O O . GLN A 1 127 ? -10.621 3.077 0.899 1.00 94.50 127 GLN A O 1
ATOM 957 N N . GLU A 1 128 ? -8.603 2.118 0.787 1.00 94.25 128 GLU A N 1
ATOM 958 C CA . GLU A 1 128 ? -9.056 0.788 1.222 1.00 94.25 128 GLU A CA 1
ATOM 959 C C . GLU A 1 128 ? -9.756 0.843 2.594 1.00 94.25 128 GLU A C 1
ATOM 961 O O . GLU A 1 128 ? -10.749 0.149 2.825 1.00 94.25 128 GLU A O 1
ATOM 966 N N . ARG A 1 129 ? -9.265 1.679 3.525 1.00 95.12 129 ARG A N 1
ATOM 967 C CA . ARG A 1 129 ? -9.927 1.889 4.822 1.00 95.12 129 ARG A CA 1
ATOM 968 C C . ARG A 1 129 ? -11.275 2.591 4.651 1.00 95.12 129 ARG A C 1
ATOM 970 O O . ARG A 1 129 ? -12.242 2.144 5.255 1.00 95.12 129 ARG A O 1
ATOM 977 N N . GLN A 1 130 ? -11.340 3.661 3.863 1.00 95.38 130 GLN A N 1
ATOM 978 C CA . GLN A 1 130 ? -12.579 4.400 3.602 1.00 95.38 130 GLN A CA 1
ATOM 979 C C . GLN A 1 130 ? -13.616 3.508 2.921 1.00 95.38 130 GLN A C 1
ATOM 981 O O . GLN A 1 130 ? -14.722 3.389 3.429 1.00 95.38 130 GLN A O 1
ATOM 986 N N . GLU A 1 131 ? -13.230 2.787 1.870 1.00 96.75 131 GLU A N 1
ATOM 987 C CA . GLU A 1 131 ? -14.082 1.812 1.185 1.00 96.75 131 GLU A CA 1
ATOM 988 C C . GLU A 1 131 ? -14.618 0.761 2.162 1.00 96.75 131 GLU A C 1
ATOM 990 O O . GLU A 1 131 ? -15.794 0.411 2.124 1.00 96.75 131 GLU A O 1
ATOM 995 N N . TYR A 1 132 ? -13.786 0.257 3.077 1.00 97.06 132 TYR A N 1
ATOM 996 C CA . TYR A 1 132 ? -14.248 -0.681 4.098 1.00 97.06 132 TYR A CA 1
ATOM 997 C C . TYR A 1 132 ? -15.268 -0.049 5.056 1.00 97.06 132 TYR A C 1
ATOM 999 O O . TYR A 1 132 ? -16.265 -0.690 5.396 1.00 97.06 132 TYR A O 1
ATOM 1007 N N . GLU A 1 133 ? -15.017 1.178 5.512 1.00 96.75 133 GLU A N 1
ATOM 1008 C CA . GLU A 1 133 ? -15.916 1.902 6.415 1.00 96.75 133 GLU A CA 1
ATOM 1009 C C . GLU A 1 133 ? -17.242 2.261 5.734 1.00 96.75 133 GLU A C 1
ATOM 1011 O O . GLU A 1 133 ? -18.286 2.166 6.373 1.00 96.75 133 GLU A O 1
ATOM 1016 N N . GLU A 1 134 ? -17.217 2.622 4.452 1.00 96.69 134 GLU A N 1
ATOM 1017 C CA . GLU A 1 134 ? -18.393 2.948 3.640 1.00 96.69 134 GLU A CA 1
ATOM 1018 C C . GLU A 1 134 ? -19.210 1.700 3.306 1.00 96.69 134 GLU A C 1
ATOM 1020 O O . GLU A 1 134 ? -20.425 1.700 3.474 1.00 96.69 134 GLU A O 1
ATOM 1025 N N . ASN A 1 135 ? -18.553 0.605 2.918 1.00 97.75 135 ASN A N 1
ATOM 1026 C CA . ASN A 1 135 ? -19.234 -0.644 2.579 1.00 97.75 135 ASN A CA 1
ATOM 1027 C C . ASN A 1 135 ? -19.874 -1.318 3.800 1.00 97.75 135 ASN A C 1
ATOM 1029 O O . ASN A 1 135 ? -20.928 -1.939 3.681 1.00 97.75 135 ASN A O 1
ATOM 1033 N N . ASN A 1 136 ? -19.237 -1.222 4.972 1.00 96.19 136 ASN A N 1
ATOM 1034 C CA . ASN A 1 136 ? -19.731 -1.857 6.199 1.00 96.19 136 ASN A CA 1
ATOM 1035 C C . ASN A 1 136 ? -20.438 -0.885 7.150 1.00 96.19 136 ASN A C 1
ATOM 1037 O O . ASN A 1 136 ? -20.942 -1.321 8.181 1.00 96.19 136 ASN A O 1
ATOM 1041 N N . PHE A 1 137 ? -20.455 0.413 6.839 1.00 96.44 137 PHE A N 1
ATOM 1042 C CA . PHE A 1 137 ? -21.007 1.490 7.672 1.00 96.44 137 PHE A CA 1
ATOM 1043 C C . PHE A 1 137 ? -20.487 1.502 9.123 1.00 96.44 137 PHE A C 1
ATOM 1045 O O . PHE A 1 137 ? -21.163 1.967 10.043 1.00 96.44 137 PHE A O 1
ATOM 1052 N N . VAL A 1 138 ? -19.268 1.000 9.347 1.00 96.88 138 VAL A N 1
ATOM 1053 C CA . VAL A 1 138 ? -18.626 0.906 10.666 1.00 96.88 138 VAL A CA 1
ATOM 1054 C C . VAL A 1 138 ? -17.254 1.559 10.607 1.00 96.88 138 VAL A C 1
ATOM 1056 O O . VAL A 1 138 ? -16.403 1.161 9.819 1.00 96.88 138 VAL A O 1
ATOM 1059 N N . ARG A 1 139 ? -17.017 2.527 11.500 1.00 95.69 139 ARG A N 1
ATOM 1060 C CA . ARG A 1 139 ? -15.725 3.214 11.657 1.00 95.69 139 ARG A CA 1
ATOM 1061 C C . ARG A 1 139 ? -14.680 2.274 12.249 1.00 95.69 139 ARG A C 1
ATOM 1063 O O . ARG A 1 139 ? -14.928 1.650 13.285 1.00 95.69 139 ARG A O 1
ATOM 1070 N N . LEU A 1 140 ? -13.489 2.229 11.655 1.00 93.38 140 LEU A N 1
ATOM 1071 C CA . LEU A 1 140 ? -12.400 1.421 12.190 1.00 93.38 140 LEU A CA 1
ATOM 1072 C C . LEU A 1 140 ? -11.713 2.162 13.354 1.00 93.38 140 LEU A C 1
ATOM 1074 O O . LEU A 1 140 ? -11.516 3.381 13.288 1.00 93.38 140 LEU A O 1
ATOM 1078 N N . PRO A 1 141 ? -11.325 1.471 14.443 1.00 94.62 141 PRO A N 1
ATOM 1079 C CA . PRO A 1 141 ? -10.549 2.106 15.497 1.00 94.62 141 PRO A CA 1
ATOM 1080 C C . PRO A 1 141 ? -9.220 2.634 14.951 1.00 94.62 141 PRO A C 1
ATOM 1082 O O . PRO A 1 141 ? -8.626 2.079 14.024 1.00 94.62 141 PRO A O 1
ATOM 1085 N N . LYS A 1 142 ? -8.725 3.704 15.581 1.00 91.75 142 LYS A N 1
ATOM 1086 C CA . LYS A 1 142 ? -7.398 4.250 15.282 1.00 91.75 142 LYS A CA 1
ATOM 1087 C C . LYS A 1 142 ? -6.327 3.170 15.448 1.00 91.75 142 LYS A C 1
ATOM 1089 O O . LYS A 1 142 ? -6.471 2.243 16.245 1.00 91.75 142 LYS A O 1
ATOM 1094 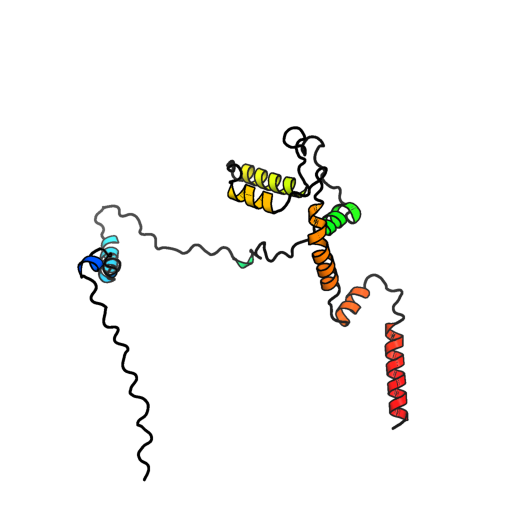N N . GLU A 1 143 ? -5.232 3.339 14.712 1.00 90.81 143 GLU A N 1
ATOM 1095 C CA . GLU A 1 143 ? -4.126 2.386 14.697 1.00 90.81 143 GLU A CA 1
ATOM 1096 C C . GLU A 1 143 ? -3.651 2.039 16.109 1.00 90.81 143 GLU A C 1
ATOM 1098 O O . GLU A 1 143 ? -3.368 2.906 16.941 1.00 90.81 143 GLU A O 1
ATOM 1103 N N . THR A 1 144 ? -3.540 0.741 16.372 1.00 95.25 144 THR A N 1
ATOM 1104 C CA . THR A 1 144 ? -3.066 0.254 17.669 1.00 95.25 144 THR A CA 1
ATOM 1105 C C . THR A 1 144 ? -1.568 0.516 17.830 1.00 95.25 144 THR A C 1
ATOM 1107 O O . THR A 1 144 ? -0.820 0.599 16.852 1.00 95.25 144 THR A O 1
ATOM 1110 N N . LYS A 1 145 ? -1.073 0.558 19.077 1.00 94.56 145 LYS A N 1
ATOM 1111 C CA . LYS A 1 145 ? 0.369 0.713 19.365 1.00 94.56 145 LYS A CA 1
ATOM 1112 C C . LYS A 1 145 ? 1.229 -0.317 18.619 1.00 94.56 145 LYS A C 1
ATOM 1114 O O . LYS A 1 145 ? 2.314 0.016 18.150 1.00 94.56 145 LYS A O 1
ATOM 1119 N N . LYS A 1 146 ? 0.725 -1.548 18.464 1.00 93.44 146 LYS A N 1
ATOM 1120 C CA . LYS A 1 146 ? 1.382 -2.619 17.701 1.00 93.44 146 LYS A CA 1
ATOM 1121 C C . LYS A 1 146 ? 1.524 -2.256 16.220 1.00 93.44 146 LYS A C 1
ATOM 1123 O O . LYS A 1 146 ? 2.616 -2.382 15.674 1.00 93.44 146 LYS A O 1
ATOM 1128 N N . GLN A 1 147 ? 0.448 -1.783 15.591 1.00 89.81 147 GLN A N 1
ATOM 1129 C CA . GLN A 1 147 ? 0.460 -1.359 14.186 1.00 89.81 147 GLN A CA 1
ATOM 1130 C C . GLN A 1 147 ? 1.377 -0.150 13.981 1.00 89.81 147 GLN A C 1
ATOM 1132 O O . GLN A 1 147 ? 2.216 -0.169 13.084 1.00 89.81 147 GLN A O 1
ATOM 1137 N N . LYS A 1 148 ? 1.313 0.840 14.880 1.00 89.38 148 LYS A N 1
ATOM 1138 C CA . LYS A 1 148 ? 2.193 2.015 14.841 1.00 89.38 148 LYS A CA 1
ATOM 1139 C C . LYS A 1 148 ? 3.672 1.637 14.956 1.00 89.38 148 LYS A C 1
ATOM 1141 O O . LYS A 1 148 ? 4.498 2.143 14.204 1.00 89.38 148 LYS A O 1
ATOM 1146 N N . ALA A 1 149 ? 4.014 0.712 15.856 1.00 90.06 149 ALA A N 1
ATOM 1147 C CA . ALA A 1 149 ? 5.381 0.215 15.995 1.00 90.06 149 ALA A CA 1
ATOM 1148 C C . ALA A 1 149 ? 5.850 -0.539 14.740 1.00 90.06 149 ALA A C 1
ATOM 1150 O O . ALA A 1 149 ? 6.988 -0.370 14.309 1.00 90.06 149 ALA A O 1
ATOM 1151 N N . GLN A 1 150 ? 4.982 -1.349 14.130 1.00 88.56 150 GLN A N 1
ATOM 1152 C CA . GLN A 1 150 ? 5.305 -2.052 12.888 1.00 88.56 150 GLN A CA 1
ATOM 1153 C C . GLN A 1 150 ? 5.505 -1.084 11.714 1.00 88.56 150 GLN A C 1
ATOM 1155 O O . GLN A 1 150 ? 6.425 -1.290 10.925 1.00 88.56 150 GLN A O 1
ATOM 1160 N N . LYS A 1 151 ? 4.694 -0.023 11.622 1.00 85.44 151 LYS A N 1
ATOM 1161 C CA . LYS A 1 151 ? 4.858 1.038 10.621 1.00 85.44 151 LYS A CA 1
ATOM 1162 C C . LYS A 1 151 ? 6.172 1.795 10.824 1.00 85.44 151 LYS A C 1
ATOM 1164 O O . LYS A 1 151 ? 6.937 1.929 9.880 1.00 85.44 151 LYS A O 1
ATOM 1169 N N . GLY A 1 152 ? 6.501 2.162 12.066 1.00 81.62 152 GLY A N 1
ATOM 1170 C CA . GLY A 1 152 ? 7.772 2.821 12.393 1.00 81.62 152 GLY A CA 1
ATOM 1171 C C . GLY A 1 152 ? 9.009 1.981 12.052 1.00 81.62 152 GLY A C 1
ATOM 1172 O O . GLY A 1 152 ? 10.000 2.519 11.572 1.00 81.62 152 GLY A O 1
ATOM 1173 N N . LYS A 1 153 ? 8.945 0.652 12.219 1.00 81.31 153 LYS A N 1
ATOM 1174 C CA . LYS A 1 153 ? 10.039 -0.259 11.828 1.00 81.31 153 LYS A CA 1
ATOM 1175 C C . LYS A 1 153 ? 10.275 -0.334 10.323 1.00 81.31 153 LYS A C 1
ATOM 1177 O O . LYS A 1 153 ? 11.371 -0.698 9.917 1.00 81.31 153 LYS A O 1
ATOM 1182 N N . ARG A 1 154 ? 9.258 -0.052 9.503 1.00 72.50 154 ARG A N 1
ATOM 1183 C CA . ARG A 1 154 ? 9.388 -0.113 8.042 1.00 72.50 154 ARG A CA 1
ATOM 1184 C C . ARG A 1 154 ? 10.174 1.059 7.462 1.00 72.50 154 ARG A C 1
ATOM 1186 O O . ARG A 1 154 ? 10.531 0.961 6.301 1.00 72.50 154 ARG A O 1
ATOM 1193 N N . GLY A 1 155 ? 10.492 2.080 8.266 1.00 65.38 155 GLY A N 1
ATOM 1194 C CA . GLY A 1 155 ? 11.266 3.240 7.837 1.00 65.38 155 GLY A CA 1
ATOM 1195 C C . GLY A 1 155 ? 10.522 4.015 6.755 1.00 65.38 155 GLY A C 1
ATOM 1196 O O . GLY A 1 155 ? 10.588 3.679 5.580 1.00 65.38 155 GLY A O 1
ATOM 1197 N N . GLU A 1 156 ? 9.800 5.061 7.143 1.00 65.56 156 GLU A N 1
ATOM 1198 C CA . GLU A 1 156 ? 9.142 5.954 6.186 1.00 65.56 156 GLU A CA 1
ATOM 1199 C C . GLU A 1 156 ? 10.204 6.885 5.582 1.00 65.56 156 GLU A C 1
ATOM 1201 O O . GLU A 1 156 ? 10.344 8.039 5.972 1.00 65.56 156 GLU A O 1
ATOM 1206 N N . ALA A 1 157 ? 11.024 6.352 4.674 1.00 71.12 157 ALA A N 1
ATOM 1207 C CA . ALA A 1 157 ? 11.983 7.125 3.887 1.00 71.12 157 ALA A CA 1
ATOM 1208 C C . ALA A 1 157 ? 11.267 7.767 2.688 1.00 71.12 157 ALA A C 1
ATOM 1210 O O . ALA A 1 157 ? 11.609 7.524 1.530 1.00 71.12 157 ALA A O 1
ATOM 1211 N N . GLY A 1 158 ? 10.213 8.525 2.994 1.00 77.25 158 GLY A N 1
ATOM 1212 C CA . GLY A 1 158 ? 9.444 9.294 2.030 1.00 77.25 158 GLY A CA 1
ATOM 1213 C C . GLY A 1 158 ? 9.870 10.757 2.059 1.00 77.25 158 GLY A C 1
ATOM 1214 O O . GLY A 1 158 ? 10.003 11.348 3.132 1.00 77.25 158 GLY A O 1
ATOM 1215 N N . PHE A 1 159 ? 10.076 11.351 0.890 1.00 84.69 159 PHE A N 1
ATOM 1216 C CA . PHE A 1 159 ? 10.389 12.771 0.744 1.00 84.69 159 PHE A CA 1
ATOM 1217 C C . PHE A 1 159 ? 9.443 13.381 -0.286 1.00 84.69 159 PHE A C 1
ATOM 1219 O O . PHE A 1 159 ? 9.211 12.795 -1.336 1.00 84.69 159 PHE A O 1
ATOM 1226 N N . GLY A 1 160 ? 8.837 14.527 0.037 1.00 87.06 160 GLY A N 1
ATOM 1227 C CA . GLY A 1 160 ? 7.923 15.219 -0.883 1.00 87.06 160 GLY A CA 1
ATOM 1228 C C . GLY A 1 160 ? 6.629 14.465 -1.228 1.00 87.06 160 GLY A C 1
ATOM 1229 O O . GLY A 1 160 ? 5.917 14.875 -2.135 1.00 87.06 160 GLY A O 1
ATOM 1230 N N . GLY A 1 161 ? 6.296 13.384 -0.513 1.00 86.19 161 GLY A N 1
ATOM 1231 C CA . GLY A 1 161 ? 5.169 12.506 -0.859 1.00 86.19 161 GLY A CA 1
ATOM 1232 C C . GLY A 1 161 ? 5.533 11.370 -1.823 1.00 86.19 161 GLY A C 1
ATOM 1233 O O . GLY A 1 161 ? 4.647 10.613 -2.218 1.00 86.19 161 GLY A O 1
ATOM 1234 N N . GLU A 1 162 ? 6.815 11.216 -2.154 1.00 88.00 162 GLU A N 1
ATOM 1235 C CA . GLU A 1 162 ? 7.366 10.101 -2.928 1.00 88.00 162 GLU A CA 1
ATOM 1236 C C . GLU A 1 162 ? 8.147 9.142 -2.018 1.00 88.00 162 GLU A C 1
ATOM 1238 O O . GLU A 1 162 ? 8.783 9.565 -1.047 1.00 88.00 162 GLU A O 1
ATOM 1243 N N . ASP A 1 163 ? 8.096 7.843 -2.326 1.00 86.94 163 ASP A N 1
ATOM 1244 C CA . ASP A 1 163 ? 8.697 6.773 -1.522 1.00 86.94 163 ASP A CA 1
ATOM 1245 C C . ASP A 1 163 ? 10.109 6.420 -2.032 1.00 86.94 163 ASP A C 1
ATOM 1247 O O . ASP A 1 163 ? 10.291 5.532 -2.864 1.00 86.94 163 ASP A O 1
ATOM 1251 N N . TRP A 1 164 ? 11.140 7.069 -1.484 1.00 84.69 164 TRP A N 1
ATOM 1252 C CA . TRP A 1 164 ? 12.544 6.846 -1.875 1.00 84.69 164 TRP A CA 1
ATOM 1253 C C . TRP A 1 164 ? 13.166 5.592 -1.239 1.00 84.69 164 TRP A C 1
ATOM 1255 O O . TRP A 1 164 ? 14.101 4.998 -1.780 1.00 84.69 164 TRP A O 1
ATOM 1265 N N . GLY A 1 165 ? 12.627 5.139 -0.103 1.00 79.62 165 GLY A N 1
ATOM 1266 C CA . GLY A 1 165 ? 13.110 3.951 0.615 1.00 79.62 165 GLY A CA 1
ATOM 1267 C C . GLY A 1 165 ? 12.977 2.627 -0.144 1.00 79.62 165 GLY A C 1
ATOM 1268 O O . GLY A 1 165 ? 13.683 1.667 0.169 1.00 79.62 165 GLY A O 1
ATOM 1269 N N . SER A 1 166 ? 12.103 2.560 -1.150 1.00 76.06 166 SER A N 1
ATOM 1270 C CA . SER A 1 166 ? 11.835 1.330 -1.908 1.00 76.06 166 SER A CA 1
ATOM 1271 C C . SER A 1 166 ? 12.969 0.949 -2.867 1.00 76.06 166 SER A C 1
ATOM 1273 O O . SER A 1 166 ? 13.069 -0.213 -3.259 1.00 76.06 166 SER A O 1
ATOM 1275 N N . PHE A 1 167 ? 13.878 1.878 -3.188 1.00 77.75 167 PHE A N 1
ATOM 1276 C CA . PHE A 1 167 ? 14.939 1.665 -4.178 1.00 77.75 167 PHE A CA 1
ATOM 1277 C C . PHE A 1 167 ? 15.867 0.488 -3.832 1.00 77.75 167 PHE A C 1
ATOM 1279 O O . PHE A 1 167 ? 16.109 -0.382 -4.668 1.00 77.75 167 PHE A O 1
ATOM 1286 N N . ALA A 1 168 ? 16.340 0.409 -2.583 1.00 75.44 168 ALA A N 1
ATOM 1287 C CA . ALA A 1 168 ? 17.309 -0.609 -2.170 1.00 75.44 168 ALA A CA 1
ATOM 1288 C C . ALA A 1 168 ? 16.736 -2.038 -2.208 1.00 75.44 168 ALA A C 1
ATOM 1290 O O . ALA A 1 168 ? 17.431 -2.976 -2.586 1.00 75.44 168 ALA A O 1
ATOM 1291 N N . GLY A 1 169 ? 15.464 -2.213 -1.837 1.00 75.94 169 GLY A N 1
ATOM 1292 C CA . GLY A 1 169 ? 14.802 -3.522 -1.847 1.00 75.94 169 GLY A CA 1
ATOM 1293 C C . GLY A 1 169 ? 14.250 -3.932 -3.214 1.00 75.94 169 GLY A C 1
ATOM 1294 O O . GLY A 1 169 ? 14.014 -5.121 -3.446 1.00 75.94 169 GLY A O 1
ATOM 1295 N N . ASP A 1 170 ? 14.028 -2.971 -4.112 1.00 81.06 170 ASP A N 1
ATOM 1296 C CA . ASP A 1 170 ? 13.443 -3.233 -5.423 1.00 81.06 170 ASP A CA 1
ATOM 1297 C C . ASP A 1 170 ? 14.469 -3.617 -6.485 1.00 81.06 170 ASP A C 1
ATOM 1299 O O . ASP A 1 170 ? 14.114 -4.387 -7.377 1.00 81.06 170 ASP A O 1
ATOM 1303 N N . MET A 1 171 ? 15.733 -3.197 -6.376 1.00 84.56 171 MET A N 1
ATOM 1304 C CA . MET A 1 171 ? 16.771 -3.599 -7.339 1.00 84.56 171 MET A CA 1
ATOM 1305 C C . MET A 1 171 ? 16.888 -5.125 -7.462 1.00 84.56 171 MET A C 1
ATOM 1307 O O . MET A 1 171 ? 16.837 -5.662 -8.569 1.00 84.56 171 MET A O 1
ATOM 1311 N N . ASP A 1 172 ? 16.914 -5.845 -6.339 1.00 86.38 172 ASP A N 1
ATOM 1312 C CA . ASP A 1 172 ? 16.967 -7.315 -6.328 1.00 86.38 172 ASP A CA 1
ATOM 1313 C C . ASP A 1 172 ? 15.709 -7.970 -6.925 1.00 86.38 172 ASP A C 1
ATOM 1315 O O . ASP A 1 172 ? 15.741 -9.084 -7.459 1.00 86.38 172 ASP A O 1
ATOM 1319 N N . ARG A 1 173 ? 14.559 -7.296 -6.840 1.00 85.94 173 ARG A N 1
ATOM 1320 C CA . ARG A 1 173 ? 13.295 -7.795 -7.403 1.00 85.94 173 ARG A CA 1
ATOM 1321 C C . ARG A 1 173 ? 13.247 -7.588 -8.906 1.00 85.94 173 ARG A C 1
ATOM 1323 O O . ARG A 1 173 ? 12.771 -8.475 -9.616 1.00 85.94 173 ARG A O 1
ATOM 1330 N N . ILE A 1 174 ? 13.762 -6.457 -9.378 1.00 86.12 174 ILE A N 1
ATOM 1331 C CA . ILE A 1 174 ? 13.888 -6.142 -10.800 1.00 86.12 174 ILE A CA 1
ATOM 1332 C C . ILE A 1 174 ? 14.813 -7.154 -11.462 1.00 86.12 174 ILE A C 1
ATOM 1334 O O . ILE A 1 174 ? 14.406 -7.811 -12.421 1.00 86.12 174 ILE A O 1
ATOM 1338 N N . THR A 1 175 ? 16.014 -7.354 -10.914 1.00 84.94 175 THR A N 1
ATOM 1339 C CA . THR A 1 175 ? 16.993 -8.307 -11.460 1.00 84.94 175 THR A CA 1
ATOM 1340 C C . THR A 1 175 ? 16.405 -9.717 -11.518 1.00 84.94 175 THR A C 1
ATOM 1342 O O . THR A 1 175 ? 16.394 -10.350 -12.577 1.00 84.94 175 THR A O 1
ATOM 1345 N N . LYS A 1 176 ? 15.784 -10.184 -10.428 1.00 84.25 176 LYS A N 1
ATOM 1346 C CA . LYS A 1 176 ? 15.126 -11.498 -10.373 1.00 84.25 176 LYS A CA 1
ATOM 1347 C C . LYS A 1 176 ? 13.931 -11.620 -11.326 1.00 84.25 176 LYS A C 1
ATOM 1349 O O . LYS A 1 176 ? 13.706 -12.696 -11.893 1.00 84.25 176 LYS A O 1
ATOM 1354 N N . GLY A 1 177 ? 13.147 -10.557 -11.490 1.00 80.56 177 GLY A N 1
ATOM 1355 C CA . GLY A 1 177 ? 12.018 -10.500 -12.420 1.00 80.56 177 GLY A CA 1
ATOM 1356 C C . GLY A 1 177 ? 12.473 -10.635 -13.872 1.00 80.56 177 GLY A C 1
ATOM 1357 O O . GLY A 1 177 ? 11.966 -11.493 -14.602 1.00 80.56 177 GLY A O 1
ATOM 1358 N N . VAL A 1 178 ? 13.491 -9.862 -14.256 1.00 81.81 178 VAL A N 1
ATOM 1359 C CA . VAL A 1 178 ? 14.106 -9.891 -15.592 1.00 81.81 178 VAL A CA 1
ATOM 1360 C C . VAL A 1 178 ? 14.725 -11.260 -15.881 1.00 81.81 178 VAL A C 1
ATOM 1362 O O . VAL A 1 178 ? 14.469 -11.854 -16.933 1.00 81.81 178 VAL A O 1
ATOM 1365 N N . GLU A 1 179 ? 15.469 -11.825 -14.929 1.00 80.88 179 GLU A N 1
ATOM 1366 C CA . GLU A 1 179 ? 16.038 -13.165 -15.069 1.00 80.88 179 GLU A CA 1
ATOM 1367 C C . GLU A 1 179 ? 14.968 -14.230 -15.315 1.00 80.88 179 GLU A C 1
ATOM 1369 O O . GLU A 1 179 ? 15.135 -15.091 -16.182 1.00 80.88 179 GLU A O 1
ATOM 1374 N N . ARG A 1 180 ? 13.859 -14.196 -14.568 1.00 77.44 180 ARG A N 1
ATOM 1375 C CA . ARG A 1 180 ? 12.774 -15.172 -14.731 1.00 77.44 180 ARG A CA 1
ATOM 1376 C C . ARG A 1 180 ? 12.068 -15.017 -16.080 1.00 77.44 180 ARG A C 1
ATOM 1378 O O . ARG A 1 180 ? 11.727 -16.031 -16.681 1.00 77.44 180 ARG A O 1
ATOM 1385 N N . GLY A 1 181 ? 11.906 -13.795 -16.588 1.00 71.81 181 GLY A N 1
ATOM 1386 C CA . GLY A 1 181 ? 11.387 -13.557 -17.941 1.00 71.81 181 GLY A CA 1
ATOM 1387 C C . GLY A 1 181 ? 12.283 -14.138 -19.048 1.00 71.81 181 GLY A C 1
ATOM 1388 O O . GLY A 1 181 ? 11.781 -14.605 -20.076 1.00 71.81 181 GLY A O 1
ATOM 1389 N N . SER A 1 182 ? 13.599 -14.171 -18.806 1.00 71.88 182 SER A N 1
ATOM 1390 C CA . SER A 1 182 ? 14.627 -14.674 -19.731 1.00 71.88 182 SER A CA 1
ATOM 1391 C C . SER A 1 182 ? 14.898 -16.188 -19.619 1.00 71.88 182 SER A C 1
ATOM 1393 O O . SER A 1 182 ? 15.370 -16.817 -20.576 1.00 71.88 182 SER A O 1
ATOM 1395 N N . LYS A 1 183 ? 14.576 -16.825 -18.485 1.00 68.38 183 LYS A N 1
ATOM 1396 C CA . LYS A 1 183 ? 14.726 -18.276 -18.251 1.00 68.38 183 LYS A CA 1
ATOM 1397 C C . LYS A 1 183 ? 13.628 -19.069 -18.978 1.00 68.38 183 LYS A C 1
ATOM 1399 O O . LYS A 1 183 ? 12.630 -19.460 -18.390 1.00 68.38 183 LYS A O 1
ATOM 1404 N N . GLY A 1 184 ? 13.831 -19.302 -20.273 1.00 70.56 184 GLY A N 1
ATOM 1405 C CA . GLY A 1 184 ? 13.053 -20.240 -21.090 1.00 70.56 184 GLY A CA 1
ATOM 1406 C C . GLY A 1 184 ? 13.954 -21.171 -21.901 1.00 70.56 184 GLY A C 1
ATOM 1407 O O . GLY A 1 184 ? 15.114 -20.836 -22.182 1.00 70.56 184 GLY A O 1
ATOM 1408 N N . ASN A 1 185 ? 13.424 -22.328 -22.295 1.00 80.19 185 ASN A N 1
ATOM 1409 C CA . ASN A 1 185 ? 14.134 -23.281 -23.152 1.00 80.19 185 ASN A CA 1
ATOM 1410 C C . ASN A 1 185 ? 14.482 -22.634 -24.506 1.00 80.19 185 ASN A C 1
ATOM 1412 O O . ASN A 1 185 ? 13.794 -21.721 -24.964 1.00 80.19 185 ASN A O 1
ATOM 1416 N N . ALA A 1 186 ? 15.538 -23.097 -25.187 1.00 79.88 186 ALA A N 1
ATOM 1417 C CA . ALA A 1 186 ? 15.966 -22.517 -26.471 1.00 79.88 186 ALA A CA 1
ATOM 1418 C C . ALA A 1 186 ? 14.826 -22.460 -27.512 1.00 79.88 186 ALA A C 1
ATOM 1420 O O . ALA A 1 186 ? 14.724 -21.493 -28.268 1.00 79.88 186 ALA A O 1
ATOM 1421 N N . LEU A 1 187 ? 13.924 -23.449 -27.486 1.00 79.19 187 LEU A N 1
ATOM 1422 C CA . LEU A 1 187 ? 12.709 -23.487 -28.299 1.00 79.19 187 LEU A CA 1
ATOM 1423 C C . LEU A 1 187 ? 11.722 -22.364 -27.933 1.00 79.19 187 LEU A C 1
ATOM 1425 O O . LEU A 1 187 ? 11.209 -21.685 -28.817 1.00 79.19 187 LEU A O 1
ATOM 1429 N N . GLU A 1 188 ? 11.483 -22.120 -26.644 1.00 79.56 188 GLU A N 1
ATOM 1430 C CA . GLU A 1 188 ? 10.605 -21.043 -26.163 1.00 79.56 188 GLU A CA 1
ATOM 1431 C C . GLU A 1 188 ? 11.187 -19.666 -26.484 1.00 79.56 188 GLU A C 1
ATOM 1433 O O . GLU A 1 188 ? 10.469 -18.779 -26.938 1.00 79.56 188 GLU A O 1
ATOM 1438 N N . LYS A 1 189 ? 12.507 -19.502 -26.336 1.00 79.38 189 LYS A N 1
ATOM 1439 C CA . LYS A 1 189 ? 13.232 -18.297 -26.765 1.00 79.38 189 LYS A CA 1
ATOM 1440 C C . LYS A 1 189 ? 13.157 -18.087 -28.276 1.00 79.38 189 LYS A C 1
ATOM 1442 O O . LYS A 1 189 ? 13.126 -16.949 -28.733 1.00 79.38 189 LYS A O 1
ATOM 1447 N N . SER A 1 190 ? 13.152 -19.159 -29.068 1.00 74.50 190 SER A N 1
ATOM 1448 C CA . SER A 1 190 ? 12.935 -19.072 -30.516 1.00 74.50 190 SER A CA 1
ATOM 1449 C C . SER A 1 190 ? 11.506 -18.626 -30.826 1.00 74.50 190 SER A C 1
ATOM 1451 O O . SER A 1 190 ? 11.325 -17.679 -31.581 1.00 74.50 190 SER A O 1
ATOM 1453 N N . ARG A 1 191 ? 10.505 -19.240 -30.182 1.00 81.56 191 ARG A N 1
ATOM 1454 C CA . ARG A 1 191 ? 9.077 -18.930 -30.375 1.00 81.56 191 ARG A CA 1
ATOM 1455 C C . ARG A 1 191 ? 8.698 -17.509 -29.941 1.00 81.56 191 ARG A C 1
ATOM 1457 O O . ARG A 1 191 ? 7.859 -16.886 -30.579 1.00 81.56 191 ARG A O 1
ATOM 1464 N N . LYS A 1 192 ? 9.320 -16.974 -28.884 1.00 81.00 192 LYS A N 1
ATOM 1465 C CA . LYS A 1 192 ? 9.100 -15.587 -28.431 1.00 81.00 192 LYS A CA 1
ATOM 1466 C C . LYS A 1 192 ? 9.686 -14.543 -29.394 1.00 81.00 192 LYS A C 1
ATOM 1468 O O . LYS A 1 192 ? 9.130 -13.462 -29.512 1.00 81.00 192 LYS A O 1
ATOM 1473 N N . ARG A 1 193 ? 10.777 -14.861 -30.104 1.00 72.94 193 ARG A N 1
ATOM 1474 C CA . ARG A 1 193 ? 11.456 -13.928 -31.030 1.00 72.94 193 ARG A CA 1
ATOM 1475 C C . ARG A 1 193 ? 10.791 -13.810 -32.406 1.00 72.94 193 ARG A C 1
ATOM 1477 O O . ARG A 1 193 ? 11.048 -12.848 -33.116 1.00 72.94 193 ARG A O 1
ATOM 1484 N N . THR A 1 194 ? 9.947 -14.763 -32.794 1.00 64.00 194 THR A N 1
ATOM 1485 C CA . THR A 1 194 ? 9.401 -14.850 -34.159 1.00 64.00 194 THR A CA 1
ATOM 1486 C C . THR A 1 194 ? 8.240 -13.902 -34.470 1.00 64.00 194 THR A C 1
ATOM 1488 O O . THR A 1 194 ? 7.837 -13.848 -35.625 1.00 64.00 194 THR A O 1
ATOM 1491 N N . ARG A 1 195 ? 7.680 -13.167 -33.495 1.00 58.06 195 ARG A N 1
ATOM 1492 C CA . ARG A 1 195 ? 6.432 -12.409 -33.717 1.00 58.06 195 ARG A CA 1
ATOM 1493 C C . ARG A 1 195 ? 6.603 -10.943 -34.141 1.00 58.06 195 ARG A C 1
ATOM 1495 O O . ARG A 1 195 ? 5.707 -10.437 -34.797 1.00 58.06 195 ARG A O 1
ATOM 1502 N N . GLU A 1 196 ? 7.725 -10.286 -33.838 1.00 52.00 196 GLU A N 1
ATOM 1503 C CA . GLU A 1 196 ? 7.905 -8.843 -34.132 1.00 52.00 196 GLU A CA 1
ATOM 1504 C C . GLU A 1 196 ? 9.135 -8.505 -34.990 1.00 52.00 196 GLU A C 1
ATOM 1506 O O . GLU A 1 196 ? 9.216 -7.412 -35.536 1.00 52.00 196 GLU A O 1
ATOM 1511 N N . TYR A 1 197 ? 10.057 -9.449 -35.206 1.00 48.47 197 TYR A N 1
ATOM 1512 C CA . TYR A 1 197 ? 11.257 -9.235 -36.026 1.00 48.47 197 TYR A CA 1
ATOM 1513 C C . TYR A 1 197 ? 11.392 -10.307 -37.112 1.00 48.47 197 TYR A C 1
ATOM 1515 O O . TYR A 1 197 ? 12.321 -11.116 -37.113 1.00 48.47 197 TYR A O 1
ATOM 1523 N N . SER A 1 198 ? 10.479 -10.304 -38.083 1.00 48.00 198 SER A N 1
ATOM 1524 C CA . SER A 1 198 ? 10.653 -11.057 -39.334 1.00 48.00 198 SER A CA 1
ATOM 1525 C C . SER A 1 198 ? 11.551 -10.298 -40.329 1.00 48.00 198 SER A C 1
ATOM 1527 O O . SER A 1 198 ? 11.200 -10.142 -41.494 1.00 48.00 198 SER A O 1
ATOM 1529 N N . SER A 1 199 ? 12.711 -9.803 -39.885 1.00 51.28 199 SER A N 1
ATOM 1530 C CA . SER A 1 199 ? 13.730 -9.221 -40.780 1.00 51.28 199 SER A CA 1
ATOM 1531 C C . SER A 1 199 ? 15.178 -9.467 -40.325 1.00 51.28 199 SER A C 1
ATOM 1533 O O . SER A 1 199 ? 16.077 -8.707 -40.676 1.00 51.28 199 SER A O 1
ATOM 1535 N N . GLY A 1 200 ? 15.438 -10.507 -39.523 1.00 50.81 200 GLY A N 1
ATOM 1536 C CA . GLY A 1 200 ? 16.779 -10.726 -38.957 1.00 50.81 200 GLY A CA 1
ATOM 1537 C C . GLY A 1 200 ? 17.135 -12.174 -38.626 1.00 50.81 200 GLY A C 1
ATOM 1538 O O . GLY A 1 200 ? 17.949 -12.424 -37.742 1.00 50.81 200 GLY A O 1
ATOM 1539 N N . GLY A 1 201 ? 16.535 -13.151 -39.311 1.00 52.66 201 GLY A N 1
ATOM 1540 C CA . GLY A 1 201 ? 16.777 -14.588 -39.109 1.00 52.66 201 GLY A CA 1
ATOM 1541 C C . GLY A 1 201 ? 18.112 -15.123 -39.652 1.00 52.66 201 GLY A C 1
ATOM 1542 O O . GLY A 1 201 ? 18.231 -16.326 -39.867 1.00 52.66 201 GLY A O 1
ATOM 1543 N N . LEU A 1 202 ? 19.114 -14.271 -39.884 1.00 54.50 202 LEU A N 1
ATOM 1544 C CA . LEU A 1 202 ? 20.334 -14.631 -40.620 1.00 54.50 202 LEU A CA 1
ATOM 1545 C C . LEU A 1 202 ? 21.288 -15.570 -39.852 1.00 54.50 202 LEU A C 1
ATOM 1547 O O . LEU A 1 202 ? 22.079 -16.268 -40.467 1.00 54.50 202 LEU A O 1
ATOM 1551 N N . GLY A 1 203 ? 21.191 -15.673 -38.521 1.00 57.84 203 GLY A N 1
ATOM 1552 C CA . GLY A 1 203 ? 22.157 -16.454 -37.725 1.00 57.84 203 GLY A CA 1
ATOM 1553 C C . GLY A 1 203 ? 21.770 -17.904 -37.394 1.00 57.84 203 GLY A C 1
ATOM 1554 O O . GLY A 1 203 ? 22.591 -18.648 -36.851 1.00 57.84 203 GLY A O 1
ATOM 1555 N N . ALA A 1 204 ? 20.521 -18.318 -37.636 1.00 61.19 204 ALA A N 1
ATOM 1556 C CA . ALA A 1 204 ? 20.056 -19.665 -37.277 1.00 61.19 204 ALA A CA 1
ATOM 1557 C C . ALA A 1 204 ? 20.319 -20.692 -38.392 1.00 61.19 204 ALA A C 1
ATOM 1559 O O . ALA A 1 204 ? 20.736 -21.813 -38.092 1.00 61.19 204 ALA A O 1
ATOM 1560 N N . GLY A 1 205 ? 20.138 -20.293 -39.658 1.00 65.12 205 GLY A N 1
ATOM 1561 C CA . GLY A 1 205 ? 20.461 -21.115 -40.830 1.00 65.12 205 GLY A CA 1
ATOM 1562 C C . GLY A 1 205 ? 21.963 -21.368 -40.959 1.00 65.12 205 GLY A C 1
ATOM 1563 O O . GLY A 1 205 ? 22.387 -22.515 -41.061 1.00 65.12 205 GLY A O 1
ATOM 1564 N N . GLU A 1 206 ? 22.775 -20.324 -40.785 1.00 70.69 206 GLU A N 1
ATOM 1565 C CA . GLU A 1 206 ? 24.235 -20.387 -40.930 1.00 70.69 206 GLU A CA 1
ATOM 1566 C C . GLU A 1 206 ? 24.891 -21.383 -39.950 1.00 70.69 206 GLU A C 1
ATOM 1568 O O . GLU A 1 206 ? 25.783 -22.156 -40.304 1.00 70.69 206 GLU A O 1
ATOM 1573 N N . LYS A 1 207 ? 24.401 -21.454 -38.704 1.00 72.69 207 LYS A N 1
ATOM 1574 C CA . LYS A 1 207 ? 24.891 -22.421 -37.703 1.00 72.69 207 LYS A CA 1
ATOM 1575 C C . LYS A 1 207 ? 24.505 -23.862 -38.039 1.00 72.69 207 LYS A C 1
ATOM 1577 O O . LYS A 1 207 ? 25.269 -24.786 -37.742 1.00 72.69 207 LYS A O 1
ATOM 1582 N N . PHE A 1 208 ? 23.332 -24.068 -38.633 1.00 77.50 208 PHE A N 1
ATOM 1583 C CA . PHE A 1 208 ? 22.880 -25.385 -39.076 1.00 77.50 208 PHE A CA 1
ATOM 1584 C C . PHE A 1 208 ? 23.658 -25.849 -40.312 1.00 77.50 208 PHE A C 1
ATOM 1586 O O . PHE A 1 208 ? 24.127 -26.988 -40.348 1.00 77.50 208 PHE A O 1
ATOM 1593 N N . GLU A 1 209 ? 23.881 -24.954 -41.270 1.00 80.44 209 GLU A N 1
ATOM 1594 C CA . GLU A 1 209 ? 24.685 -25.203 -42.469 1.00 80.44 209 GLU A CA 1
ATOM 1595 C C . GLU A 1 209 ? 26.134 -25.531 -42.112 1.00 80.44 209 GLU A C 1
ATOM 1597 O O . GLU A 1 209 ? 26.650 -26.563 -42.542 1.00 80.44 209 GLU A O 1
ATOM 1602 N N . ARG A 1 210 ? 26.749 -24.767 -41.201 1.00 82.31 210 ARG A N 1
ATOM 1603 C CA . ARG A 1 210 ? 28.106 -25.041 -40.703 1.00 82.31 210 ARG A CA 1
ATOM 1604 C C . ARG A 1 210 ? 28.206 -26.389 -39.979 1.00 82.31 210 ARG A C 1
ATOM 1606 O O . ARG A 1 210 ? 29.213 -27.091 -40.083 1.00 82.31 210 ARG A O 1
ATOM 1613 N N . ARG A 1 211 ? 27.152 -26.806 -39.263 1.00 81.62 211 ARG A N 1
ATOM 1614 C CA . ARG A 1 211 ? 27.086 -28.141 -38.635 1.00 81.62 211 ARG A CA 1
ATOM 1615 C C . ARG A 1 211 ? 26.923 -29.253 -39.673 1.00 81.62 211 ARG A C 1
ATOM 1617 O O . ARG A 1 211 ? 27.562 -30.298 -39.533 1.00 81.62 211 ARG A O 1
ATOM 1624 N N . LYS A 1 212 ? 26.102 -29.034 -40.703 1.00 86.25 212 LYS A N 1
ATOM 1625 C CA . LYS A 1 212 ? 25.898 -29.966 -41.821 1.00 86.25 212 LYS A CA 1
ATOM 1626 C C . LYS A 1 212 ? 27.192 -30.164 -42.609 1.00 86.25 212 LYS A C 1
ATOM 1628 O O . LYS A 1 212 ? 27.576 -31.306 -42.850 1.00 86.25 212 LYS A O 1
ATOM 1633 N N . GLU A 1 213 ? 27.897 -29.082 -42.920 1.00 87.00 213 GLU A N 1
ATOM 1634 C CA . GLU A 1 213 ? 29.181 -29.112 -43.622 1.00 87.00 213 GLU A CA 1
ATOM 1635 C C . GLU A 1 213 ? 30.239 -29.892 -42.823 1.00 87.00 213 GLU A C 1
ATOM 1637 O O . GLU A 1 213 ? 30.892 -30.790 -43.354 1.00 87.00 213 GLU A O 1
ATOM 1642 N N . ASN A 1 214 ? 30.357 -29.637 -41.516 1.00 87.25 214 ASN A N 1
ATOM 1643 C CA . ASN A 1 214 ? 31.296 -30.360 -40.652 1.00 87.25 214 ASN A CA 1
ATOM 1644 C C . ASN A 1 214 ? 30.972 -31.859 -40.536 1.00 87.25 214 ASN A C 1
ATOM 1646 O O . ASN A 1 214 ? 31.882 -32.691 -40.513 1.00 87.25 214 ASN A O 1
ATOM 1650 N N . MET A 1 215 ? 29.687 -32.224 -40.486 1.00 87.25 215 MET A N 1
ATOM 1651 C CA . MET A 1 215 ? 29.255 -33.626 -40.525 1.00 87.25 215 MET A CA 1
ATOM 1652 C C . MET A 1 215 ? 29.608 -34.294 -41.855 1.00 87.25 215 MET A C 1
ATOM 1654 O O . MET A 1 215 ? 30.114 -35.414 -41.861 1.00 87.25 215 MET A O 1
ATOM 1658 N N . GLN A 1 216 ? 29.380 -33.611 -42.977 1.00 86.62 216 GLN A N 1
ATOM 1659 C CA . GLN A 1 216 ? 29.740 -34.121 -44.299 1.00 86.62 216 GLN A CA 1
ATOM 1660 C C . GLN A 1 216 ? 31.256 -34.291 -44.446 1.00 86.62 216 GLN A C 1
ATOM 1662 O O . GLN A 1 216 ? 31.699 -35.324 -44.940 1.00 86.62 216 GLN A O 1
ATOM 1667 N N . LYS A 1 217 ? 32.061 -33.342 -43.950 1.00 86.88 217 LYS A N 1
ATOM 1668 C CA . LYS A 1 217 ? 33.529 -33.463 -43.924 1.00 86.88 217 LYS A CA 1
ATOM 1669 C C . LYS A 1 217 ? 33.996 -34.668 -43.106 1.00 86.88 217 LYS A C 1
ATOM 1671 O O . LYS A 1 217 ? 34.868 -35.395 -43.565 1.00 86.88 217 LYS A O 1
ATOM 1676 N N . LYS A 1 218 ? 33.394 -34.924 -41.936 1.00 83.81 218 LYS A N 1
ATOM 1677 C CA . LYS A 1 218 ? 33.701 -36.119 -41.127 1.00 83.81 218 LYS A CA 1
ATOM 1678 C C . LYS A 1 218 ? 33.341 -37.421 -41.844 1.00 83.81 218 LYS A C 1
ATOM 1680 O O . LYS A 1 218 ? 34.140 -38.344 -41.830 1.00 83.81 218 LYS A O 1
ATOM 1685 N N . ARG A 1 219 ? 32.184 -37.475 -42.513 1.00 80.12 219 ARG A N 1
ATOM 1686 C CA . ARG A 1 219 ? 31.740 -38.652 -43.285 1.00 80.12 219 ARG A CA 1
ATOM 1687 C C . ARG A 1 219 ? 32.579 -38.936 -44.531 1.00 80.12 219 ARG A C 1
ATOM 1689 O O . ARG A 1 219 ? 32.530 -40.045 -45.027 1.00 80.12 219 ARG A O 1
ATOM 1696 N N . ARG A 1 220 ? 33.300 -37.941 -45.057 1.00 74.88 220 ARG A N 1
ATOM 1697 C CA . ARG A 1 220 ? 34.215 -38.101 -46.202 1.00 74.88 220 ARG A CA 1
ATOM 1698 C C . ARG A 1 220 ? 35.626 -38.535 -45.795 1.00 74.88 220 ARG A C 1
ATOM 1700 O O . ARG A 1 220 ? 36.436 -38.794 -46.675 1.00 74.88 220 ARG A O 1
ATOM 1707 N N . LYS A 1 221 ? 35.943 -38.522 -44.495 1.00 70.31 221 LYS A N 1
ATOM 1708 C CA . LYS A 1 221 ? 37.290 -38.781 -43.961 1.00 70.31 221 LYS A CA 1
ATOM 1709 C C . LYS A 1 221 ? 37.373 -40.068 -43.122 1.00 70.31 221 LYS A C 1
ATOM 1711 O O . LYS A 1 221 ? 38.419 -40.321 -42.534 1.00 70.31 221 LYS A O 1
ATOM 1716 N N . GLY A 1 222 ? 36.286 -40.831 -43.040 1.00 52.97 222 GLY A N 1
ATOM 1717 C CA . GLY A 1 222 ? 36.260 -42.220 -42.578 1.00 52.97 222 GLY A CA 1
ATOM 1718 C C . GLY A 1 222 ? 35.807 -43.095 -43.730 1.00 52.97 222 GLY A C 1
ATOM 1719 O O . GLY A 1 222 ? 36.299 -44.234 -43.801 1.00 52.97 222 GLY A O 1
#

Sequence (222 aa):
MDSDLEAELKTKKPITHKPASGSTKDLSFRPNPAALITPASVVAAEKAAANNKDGIYRPPRIQPTAMPELDKAVGKSKAERIQKSHTLDEFVSSELSGAPLALPSVGTTINQYGRSHKSAQARKEEQERQEYEENNFVRLPKETKKQKAQKGKRGEAGFGGEDWGSFAGDMDRITKGVERGSKGNALEKSRKRTREYSSGGLGAGEKFERRKENMQKKRRKG

Secondary structure (DSSP, 8-state):
----SS-SS--------------HHHHTTS--GGGG---HHHHHHHHHHTT---S---------PPPP---TTT---TTTS----HHHHHHIIIII--SPP-PPPGGGGEEGGGTEE--HHHHHHHHHHHHHHHHHT-PPPPPPHHHHHHHHHT---EETTEETTHHHHHHHHHHHHHHHHH---HHHHHHHHTTT-TT-THHHHHHHHHHHHHHHHHHT--

pLDDT: mean 75.64, std 15.3, range [43.59, 97.75]

Radius of gyration: 36.95 Å; chains: 1; bounding box: 85×102×94 Å

Organism: NCBI:txid1160509

Foldseek 3Di:
DDPPDPPPDPDPDPPPPPPDPDPPVVVVPDPDPVVVDDPVVVVVVVVVVVPDPPVDDDDDDDDPDDDPPPPCVVCPDPVNPQPAQPVVVCCCVPPVDPDDDDDDDPVPQAPPNNPDGAAPVNVVVVVVQVCVCVVVVHHDDDDDPVRVVVVVVVDQPDDPNYRPVSVVVRVVSVVVVVVVVVPDDPVVVVVVPPPPDPDDPPPPVVVVVVVVVVVVVVVVVD